Protein AF-A0A958RB65-F1 (afdb_monomer)

Structure (mmCIF, N/CA/C/O backbone):
data_AF-A0A958RB65-F1
#
_entry.id   AF-A0A958RB65-F1
#
loop_
_atom_site.group_PDB
_atom_site.id
_atom_site.type_symbol
_atom_site.label_atom_id
_atom_site.label_alt_id
_atom_site.label_comp_id
_atom_site.label_asym_id
_atom_site.label_entity_id
_atom_site.label_seq_id
_atom_site.pdbx_PDB_ins_code
_atom_site.Cartn_x
_atom_site.Cartn_y
_atom_site.Cartn_z
_atom_site.occupancy
_atom_site.B_iso_or_equiv
_atom_site.auth_seq_id
_atom_site.auth_comp_id
_atom_site.auth_asym_id
_atom_site.auth_atom_id
_atom_site.pdbx_PDB_model_num
ATOM 1 N N . MET A 1 1 ? 17.008 -13.041 34.275 1.00 41.47 1 MET A N 1
ATOM 2 C CA . MET A 1 1 ? 18.032 -13.637 33.377 1.00 41.47 1 MET A CA 1
ATOM 3 C C . MET A 1 1 ? 17.564 -13.964 31.944 1.00 41.47 1 MET A C 1
ATOM 5 O O . MET A 1 1 ? 18.426 -14.225 31.115 1.00 41.47 1 MET A O 1
ATOM 9 N N . LYS A 1 2 ? 16.264 -13.913 31.587 1.00 35.00 2 LYS A N 1
ATOM 10 C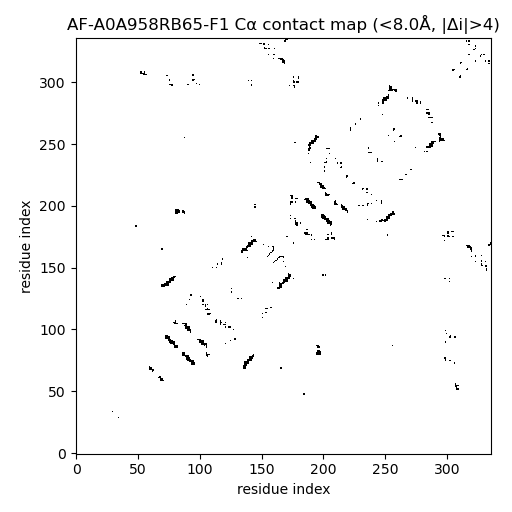 CA . LYS A 1 2 ? 15.797 -14.169 30.199 1.00 35.00 2 LYS A CA 1
ATOM 11 C C . LYS A 1 2 ? 16.030 -13.006 29.207 1.00 35.00 2 LYS A C 1
ATOM 13 O O . LYS A 1 2 ? 16.185 -13.258 28.020 1.00 35.00 2 LYS A O 1
ATOM 18 N N . TYR A 1 3 ? 16.152 -11.764 29.686 1.00 35.72 3 TYR A N 1
ATOM 19 C CA . TYR A 1 3 ? 16.291 -10.565 28.837 1.00 35.72 3 TYR A CA 1
ATOM 20 C C . TYR A 1 3 ? 17.707 -10.309 28.283 1.00 35.72 3 TYR A C 1
ATOM 22 O O . TYR A 1 3 ? 17.856 -9.665 27.251 1.00 35.72 3 TYR A O 1
ATOM 30 N N . VAL A 1 4 ? 18.752 -10.874 28.901 1.00 33.00 4 VAL A N 1
ATOM 31 C CA . VAL A 1 4 ? 20.150 -10.682 28.456 1.00 33.00 4 VAL A CA 1
ATOM 32 C C . VAL A 1 4 ? 20.459 -11.488 27.184 1.00 33.00 4 VAL A C 1
ATOM 34 O O . VAL A 1 4 ? 21.241 -11.048 26.349 1.00 33.00 4 VAL A O 1
ATOM 37 N N . LYS A 1 5 ? 19.788 -12.630 26.970 1.00 32.00 5 LYS A N 1
ATOM 38 C CA . LYS A 1 5 ? 19.979 -13.456 25.763 1.00 32.00 5 LYS A CA 1
ATOM 39 C C . LYS A 1 5 ? 19.362 -12.831 24.501 1.00 32.00 5 LYS A C 1
ATOM 41 O O . LYS A 1 5 ? 19.933 -12.980 23.426 1.00 32.00 5 LYS A O 1
ATOM 46 N N . TYR A 1 6 ? 18.258 -12.089 24.630 1.00 39.00 6 TYR A N 1
ATOM 47 C CA . TYR A 1 6 ? 17.613 -11.406 23.497 1.00 39.00 6 TYR A CA 1
ATOM 48 C C . TYR A 1 6 ? 18.368 -10.146 23.051 1.00 39.00 6 TYR A C 1
ATOM 50 O O . TYR A 1 6 ? 18.508 -9.914 21.854 1.00 39.00 6 TYR A O 1
ATOM 58 N N . LEU A 1 7 ? 18.935 -9.378 23.989 1.00 35.31 7 LEU A N 1
ATOM 59 C CA . LEU A 1 7 ? 19.766 -8.209 23.670 1.00 35.31 7 LEU A CA 1
ATOM 60 C C . LEU A 1 7 ? 21.067 -8.588 22.943 1.00 35.31 7 LEU A C 1
ATOM 62 O O . LEU A 1 7 ? 21.480 -7.883 22.028 1.00 35.31 7 LEU A O 1
ATOM 66 N N . ILE A 1 8 ? 21.668 -9.734 23.282 1.00 38.66 8 ILE A N 1
ATOM 67 C CA . ILE A 1 8 ? 22.868 -10.243 22.599 1.00 38.66 8 ILE A CA 1
ATOM 68 C C . ILE A 1 8 ? 22.529 -10.753 21.186 1.00 38.66 8 ILE A C 1
ATOM 70 O O . ILE A 1 8 ? 23.288 -10.502 20.255 1.00 38.66 8 ILE A O 1
ATOM 74 N N . ALA A 1 9 ? 21.373 -11.397 20.986 1.00 35.50 9 ALA A N 1
ATOM 75 C CA . ALA A 1 9 ? 20.950 -11.869 19.662 1.00 35.50 9 ALA A CA 1
ATOM 76 C C . ALA A 1 9 ? 20.626 -10.715 18.691 1.00 35.50 9 ALA A C 1
ATOM 78 O O . ALA A 1 9 ? 21.040 -10.754 17.534 1.00 35.50 9 ALA A O 1
ATOM 79 N N . VAL A 1 10 ? 19.952 -9.661 19.166 1.00 40.25 10 VAL A N 1
ATOM 80 C CA . VAL A 1 10 ? 19.642 -8.470 18.352 1.00 40.25 10 VAL A CA 1
ATOM 81 C C . VAL A 1 10 ? 20.904 -7.657 18.052 1.00 40.25 10 VAL A C 1
ATOM 83 O O . VAL A 1 10 ? 21.076 -7.200 16.923 1.00 40.25 10 VAL A O 1
ATOM 86 N N . ALA A 1 11 ? 21.832 -7.547 19.011 1.00 32.50 11 ALA A N 1
ATOM 87 C CA . ALA A 1 11 ? 23.126 -6.915 18.772 1.00 32.50 11 ALA A CA 1
ATOM 88 C C . ALA A 1 11 ? 23.935 -7.680 17.711 1.00 32.50 11 ALA A C 1
ATOM 90 O O . ALA A 1 11 ? 24.394 -7.063 16.763 1.00 32.50 11 ALA A O 1
ATOM 91 N N . ILE A 1 12 ? 24.033 -9.013 17.784 1.00 37.75 12 ILE A N 1
ATOM 92 C CA . ILE A 1 12 ? 24.791 -9.818 16.806 1.00 37.75 12 ILE A CA 1
ATOM 93 C C . ILE A 1 12 ? 24.212 -9.698 15.384 1.00 37.75 12 ILE A C 1
ATOM 95 O O . ILE A 1 12 ? 24.979 -9.596 14.426 1.00 37.75 12 ILE A O 1
ATOM 99 N N . ILE A 1 13 ? 22.885 -9.642 15.227 1.00 41.44 13 ILE A N 1
ATOM 100 C CA . ILE A 1 13 ? 22.242 -9.457 13.913 1.00 41.44 13 ILE A CA 1
ATOM 101 C C . ILE A 1 13 ? 22.501 -8.041 13.364 1.00 41.44 13 ILE A C 1
ATOM 103 O O . ILE A 1 13 ? 22.797 -7.887 12.176 1.00 41.44 13 ILE A O 1
ATOM 107 N N . ALA A 1 14 ? 22.485 -7.010 14.215 1.00 34.38 14 ALA A N 1
ATOM 108 C CA . ALA A 1 14 ? 22.801 -5.638 13.812 1.00 34.38 14 ALA A CA 1
ATOM 109 C C . ALA A 1 14 ? 24.291 -5.451 13.451 1.00 34.38 14 ALA A C 1
ATOM 111 O O . ALA A 1 14 ? 24.601 -4.807 12.447 1.00 34.38 14 ALA A O 1
ATOM 112 N N . THR A 1 15 ? 25.223 -6.063 14.194 1.00 35.78 15 THR A N 1
ATOM 113 C CA . THR A 1 15 ? 26.666 -5.952 13.907 1.00 35.78 15 THR A CA 1
ATOM 114 C C . THR A 1 15 ? 27.081 -6.755 12.672 1.00 35.78 15 THR A C 1
ATOM 116 O O . THR A 1 15 ? 27.933 -6.295 11.913 1.00 35.78 15 THR A O 1
ATOM 119 N N . LEU A 1 16 ? 26.458 -7.912 12.408 1.00 34.66 16 LEU A N 1
ATOM 120 C CA . LEU A 1 16 ? 26.688 -8.676 11.171 1.00 34.66 16 LEU A CA 1
ATOM 121 C C . LEU A 1 16 ? 26.123 -7.965 9.931 1.00 34.66 16 LEU A C 1
ATOM 123 O O . LEU A 1 16 ? 26.677 -8.110 8.842 1.00 34.66 16 LEU A O 1
ATOM 127 N N . SER A 1 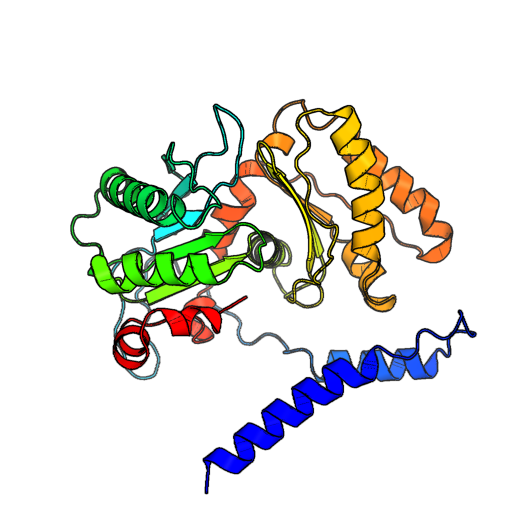17 ? 25.085 -7.144 10.104 1.00 38.38 17 SER A N 1
ATOM 128 C CA . SER A 1 17 ? 24.531 -6.306 9.034 1.00 38.38 17 SER A CA 1
ATOM 129 C C . SER A 1 17 ? 25.418 -5.096 8.712 1.00 38.38 17 SER A C 1
ATOM 131 O O . SER A 1 17 ? 25.469 -4.674 7.563 1.00 38.38 17 SER A O 1
ATOM 133 N N . PHE A 1 18 ? 26.172 -4.567 9.685 1.00 34.03 18 PHE A N 1
ATOM 134 C CA . PHE A 1 18 ? 27.085 -3.430 9.478 1.00 34.03 18 PHE A CA 1
ATOM 135 C C . PHE A 1 18 ? 28.503 -3.836 9.040 1.00 34.03 18 PHE A C 1
ATOM 137 O O . PHE A 1 18 ? 29.115 -3.148 8.224 1.00 34.03 18 PHE A O 1
ATOM 144 N N . ALA A 1 19 ? 29.030 -4.967 9.519 1.00 31.36 19 ALA A N 1
ATOM 145 C CA . ALA A 1 19 ? 30.381 -5.424 9.170 1.00 31.36 19 ALA A CA 1
ATOM 146 C C . ALA A 1 19 ? 30.494 -6.006 7.743 1.00 31.36 19 ALA A C 1
ATOM 148 O O . ALA A 1 19 ? 31.598 -6.164 7.227 1.00 31.36 19 ALA A O 1
ATOM 149 N N . GLY A 1 20 ? 29.367 -6.301 7.082 1.00 35.75 20 GLY A N 1
ATOM 150 C CA . GLY A 1 20 ? 29.335 -6.803 5.703 1.00 35.75 20 GLY A CA 1
ATOM 151 C C . GLY A 1 20 ? 29.502 -5.740 4.608 1.00 35.75 20 GLY A C 1
ATOM 152 O O . GLY A 1 20 ? 29.672 -6.109 3.448 1.00 35.75 20 GLY A O 1
ATOM 153 N N . PHE A 1 21 ? 29.467 -4.443 4.943 1.00 37.88 21 PHE A N 1
ATOM 154 C CA . PHE A 1 21 ? 29.426 -3.352 3.953 1.00 37.88 21 PHE A CA 1
ATOM 155 C C . PHE A 1 21 ? 30.750 -2.595 3.745 1.00 37.88 21 PHE A C 1
ATOM 157 O O . PHE A 1 21 ? 30.830 -1.754 2.852 1.00 37.88 21 PHE A O 1
ATOM 164 N N . SER A 1 22 ? 31.813 -2.896 4.497 1.00 29.33 22 SER A N 1
ATOM 165 C CA . SER A 1 22 ? 33.085 -2.150 4.435 1.00 29.33 22 SER A CA 1
ATOM 166 C C . SER A 1 22 ? 34.190 -2.791 3.581 1.00 29.33 22 SER A C 1
ATOM 168 O O . SER A 1 22 ? 35.364 -2.473 3.754 1.00 29.33 22 SER A O 1
ATOM 170 N N . SER A 1 23 ? 33.854 -3.640 2.603 1.00 31.31 23 SER A N 1
ATOM 171 C CA . SER A 1 23 ? 34.827 -4.066 1.581 1.00 31.31 23 SER A CA 1
ATOM 172 C C . SER A 1 23 ? 34.258 -3.973 0.168 1.00 31.31 23 SER A C 1
ATOM 174 O O . SER A 1 23 ? 33.982 -4.963 -0.502 1.00 31.31 23 SER A O 1
ATOM 176 N N . PHE A 1 24 ? 34.126 -2.742 -0.327 1.00 39.19 24 PHE A N 1
ATOM 177 C CA . PHE A 1 24 ? 34.109 -2.507 -1.769 1.00 39.19 24 PHE A CA 1
ATOM 178 C C . PHE A 1 24 ? 35.537 -2.661 -2.301 1.00 39.19 24 PHE A C 1
ATOM 180 O O . PHE A 1 24 ? 36.245 -1.685 -2.540 1.00 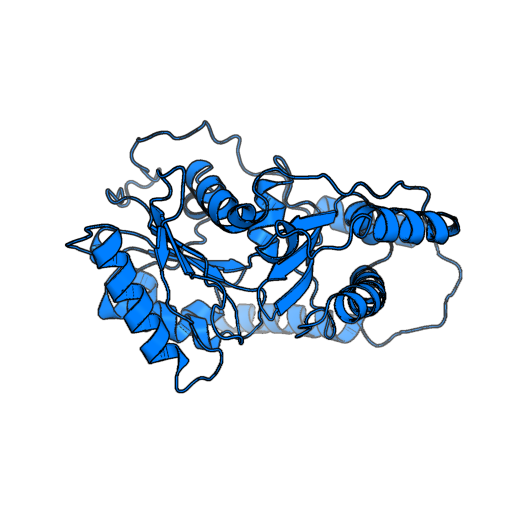39.19 24 PHE A O 1
ATOM 187 N N . SER A 1 25 ? 35.983 -3.909 -2.449 1.00 30.00 25 SER A N 1
ATOM 188 C CA . SER A 1 25 ? 37.103 -4.208 -3.333 1.00 30.00 25 SER A CA 1
ATOM 189 C C . SER A 1 25 ? 36.630 -4.074 -4.780 1.00 30.00 25 SER A C 1
ATOM 191 O O . SER A 1 25 ? 35.525 -4.497 -5.124 1.00 30.00 25 SER A O 1
ATOM 193 N N . THR A 1 26 ? 37.491 -3.492 -5.608 1.00 33.66 26 THR A N 1
ATOM 194 C CA . THR A 1 26 ? 37.451 -3.473 -7.076 1.00 33.66 26 THR A CA 1
ATOM 195 C C . THR A 1 26 ? 36.983 -4.803 -7.688 1.00 33.66 26 THR A C 1
ATOM 197 O O . THR A 1 26 ? 37.112 -5.843 -7.040 1.00 33.66 26 THR A O 1
ATOM 200 N N . PRO A 1 27 ? 36.445 -4.801 -8.929 1.00 36.78 27 PRO A N 1
ATOM 201 C CA . PRO A 1 27 ? 35.839 -5.975 -9.561 1.00 36.78 27 PRO A CA 1
ATOM 202 C C . PRO A 1 27 ? 36.885 -7.075 -9.798 1.00 36.78 27 PRO A C 1
ATOM 204 O O . PRO A 1 27 ? 37.503 -7.178 -10.854 1.00 36.78 27 PRO A O 1
ATOM 207 N N . GLY A 1 28 ? 37.112 -7.888 -8.770 1.00 37.50 28 GLY A N 1
ATOM 208 C CA . GLY A 1 28 ? 37.878 -9.118 -8.834 1.00 37.50 28 GLY A CA 1
ATOM 209 C C . GLY A 1 28 ? 37.037 -10.201 -9.495 1.00 37.50 28 GLY A C 1
ATOM 210 O O . GLY A 1 28 ? 35.832 -10.286 -9.264 1.00 37.50 28 GLY A O 1
ATOM 211 N N . LYS A 1 29 ? 37.688 -11.013 -10.333 1.00 43.94 29 LYS A N 1
ATOM 212 C CA . LYS A 1 29 ? 37.107 -12.152 -11.055 1.00 43.94 29 LYS A CA 1
ATOM 213 C C . LYS A 1 29 ? 36.108 -12.918 -10.179 1.00 43.94 29 LYS A C 1
ATOM 215 O O . LYS A 1 29 ? 36.474 -13.441 -9.128 1.00 43.94 29 LYS A O 1
ATOM 220 N N . ASN A 1 30 ? 34.859 -12.961 -10.640 1.00 50.06 30 ASN A N 1
ATOM 221 C CA . ASN A 1 30 ? 33.760 -13.681 -10.010 1.00 50.06 30 ASN A CA 1
ATOM 222 C C . ASN A 1 30 ? 34.147 -15.147 -9.787 1.00 50.06 30 ASN A C 1
ATOM 224 O O . ASN A 1 30 ? 34.358 -15.875 -10.752 1.00 50.06 30 ASN A O 1
ATOM 228 N N . ASP A 1 31 ? 34.215 -15.566 -8.524 1.00 60.53 31 ASP A N 1
ATOM 229 C CA . ASP A 1 31 ? 34.344 -16.966 -8.127 1.00 60.53 31 ASP A CA 1
ATOM 230 C C . ASP A 1 31 ? 32.948 -17.628 -8.181 1.00 60.53 31 ASP A C 1
ATOM 232 O O . ASP A 1 31 ? 32.087 -17.328 -7.337 1.00 60.53 31 ASP A O 1
ATOM 236 N N . PRO A 1 32 ? 32.683 -18.503 -9.170 1.00 51.25 32 PRO A N 1
ATOM 237 C CA . PRO A 1 32 ? 31.378 -19.134 -9.353 1.00 51.25 32 PRO A CA 1
ATOM 238 C C . PRO A 1 32 ? 30.994 -20.063 -8.192 1.00 51.25 32 PRO A C 1
ATOM 240 O O . PRO A 1 32 ? 29.804 -20.293 -7.963 1.00 51.25 32 PRO A O 1
ATOM 243 N N . GLU A 1 33 ? 31.957 -20.581 -7.423 1.00 51.75 33 GLU A N 1
ATOM 244 C CA . GLU A 1 33 ? 31.661 -21.441 -6.272 1.00 51.75 33 GLU A CA 1
ATOM 245 C C . GLU A 1 33 ? 31.164 -20.634 -5.073 1.00 51.75 33 GLU A C 1
ATOM 247 O O . GLU A 1 33 ? 30.172 -21.009 -4.436 1.00 51.75 33 GLU A O 1
ATOM 252 N N . LYS A 1 34 ? 31.768 -19.469 -4.804 1.00 51.59 34 LYS A N 1
ATOM 253 C CA . LYS A 1 34 ? 31.259 -18.543 -3.775 1.00 51.59 34 LYS A CA 1
ATOM 254 C C . LYS A 1 34 ? 29.849 -18.053 -4.097 1.00 51.59 34 LYS A C 1
ATOM 256 O O . LYS A 1 34 ? 29.027 -17.922 -3.187 1.00 51.59 34 LYS A O 1
ATOM 261 N N . ALA A 1 35 ? 29.557 -17.828 -5.376 1.00 47.94 35 ALA A N 1
ATOM 262 C CA . ALA A 1 35 ? 28.223 -17.495 -5.867 1.00 47.94 35 ALA A CA 1
ATOM 263 C C . ALA A 1 35 ? 27.199 -18.599 -5.557 1.00 47.94 35 ALA A C 1
ATOM 265 O O . ALA A 1 35 ? 26.133 -18.345 -4.989 1.00 47.94 35 ALA A O 1
ATOM 266 N N . LYS A 1 36 ? 27.556 -19.844 -5.887 1.00 53.38 36 LYS A N 1
ATOM 267 C CA . LYS A 1 36 ? 26.715 -21.029 -5.698 1.00 53.38 36 LYS A CA 1
ATOM 268 C C . LYS A 1 36 ? 26.414 -21.286 -4.218 1.00 53.38 36 LYS A C 1
ATOM 270 O O . LYS A 1 36 ? 25.266 -21.556 -3.870 1.00 53.38 36 LYS A O 1
ATOM 275 N N . ASN A 1 37 ? 27.404 -21.105 -3.342 1.00 55.25 37 ASN A N 1
ATOM 276 C CA . ASN A 1 37 ? 27.231 -21.258 -1.895 1.00 55.25 37 ASN A CA 1
ATOM 277 C C . ASN A 1 37 ? 26.317 -20.186 -1.285 1.00 55.25 37 ASN A C 1
ATOM 279 O O . ASN A 1 37 ? 25.462 -20.516 -0.464 1.00 55.25 37 ASN A O 1
ATOM 283 N N . LYS A 1 38 ? 26.423 -18.919 -1.711 1.00 49.25 38 LYS A N 1
ATOM 284 C CA . LYS A 1 38 ? 25.500 -17.863 -1.254 1.00 49.25 38 LYS A CA 1
ATOM 285 C C . LYS A 1 38 ? 24.057 -18.132 -1.688 1.00 49.25 38 LYS A C 1
ATOM 287 O O . LYS A 1 38 ? 23.148 -17.980 -0.875 1.00 49.25 38 LYS A O 1
ATOM 292 N N . ARG A 1 39 ? 23.851 -18.601 -2.925 1.00 47.16 39 ARG A N 1
ATOM 293 C CA . ARG A 1 39 ? 22.527 -19.004 -3.426 1.00 47.16 39 ARG A CA 1
ATOM 294 C C . ARG A 1 39 ? 21.948 -20.182 -2.642 1.00 47.16 39 ARG A C 1
ATOM 296 O O . ARG A 1 39 ? 20.781 -20.138 -2.276 1.00 47.16 39 ARG A O 1
ATOM 303 N N . ALA A 1 40 ? 22.758 -21.192 -2.327 1.00 54.69 40 ALA A N 1
ATOM 304 C CA . ALA A 1 40 ? 22.318 -22.328 -1.520 1.00 54.69 40 ALA A CA 1
ATOM 305 C C . ALA A 1 40 ? 21.907 -21.912 -0.095 1.00 54.69 40 ALA A C 1
ATOM 307 O O . ALA A 1 40 ? 20.922 -22.421 0.430 1.00 54.69 40 ALA A O 1
ATOM 308 N N . ILE A 1 41 ? 22.619 -20.959 0.521 1.00 50.78 41 ILE A N 1
ATOM 309 C CA . ILE A 1 41 ? 22.250 -20.399 1.832 1.00 50.78 41 ILE A CA 1
ATOM 310 C C . ILE A 1 41 ? 20.931 -19.620 1.738 1.00 50.78 41 ILE A C 1
ATOM 312 O O . ILE A 1 41 ? 20.059 -19.801 2.584 1.00 50.78 41 ILE A O 1
ATOM 316 N N . TYR A 1 42 ? 20.762 -18.796 0.701 1.00 43.69 42 TYR A N 1
ATOM 317 C CA . TYR A 1 42 ? 19.521 -18.059 0.460 1.00 43.69 42 TYR A CA 1
ATOM 318 C C . TYR A 1 42 ? 18.329 -19.001 0.228 1.00 43.69 42 TYR A C 1
ATOM 320 O O . TYR A 1 42 ? 17.333 -18.894 0.930 1.00 43.69 42 TYR A O 1
ATOM 328 N N . GLU A 1 43 ? 18.441 -19.980 -0.674 1.00 48.69 43 GLU A N 1
ATOM 329 C CA . GLU A 1 43 ? 17.368 -20.948 -0.957 1.00 48.69 43 GLU A CA 1
ATOM 330 C C . GLU A 1 43 ? 17.048 -21.854 0.243 1.00 48.69 43 GLU A C 1
ATOM 332 O O . GLU A 1 43 ? 15.899 -22.254 0.420 1.00 48.69 43 GLU A O 1
ATOM 337 N N . LYS A 1 44 ? 18.037 -22.151 1.098 1.00 50.44 44 LYS A N 1
ATOM 338 C CA . LYS A 1 44 ? 17.834 -22.897 2.350 1.00 50.44 44 LYS A CA 1
ATOM 339 C C . LYS A 1 44 ? 17.078 -22.084 3.407 1.00 50.44 44 LYS A C 1
ATOM 341 O O . LYS A 1 44 ? 16.340 -22.671 4.192 1.00 50.44 44 LYS A O 1
ATOM 346 N N . ASN A 1 45 ? 17.269 -20.765 3.426 1.00 40.59 45 ASN A N 1
ATOM 347 C CA . ASN A 1 45 ? 16.642 -19.853 4.389 1.00 40.59 45 ASN A CA 1
ATOM 348 C C . ASN A 1 45 ? 15.367 -19.187 3.851 1.00 40.59 45 ASN A C 1
ATOM 350 O O . ASN A 1 45 ? 14.645 -18.539 4.607 1.00 40.59 45 ASN A O 1
ATOM 354 N N . ARG A 1 46 ? 15.084 -19.337 2.554 1.00 38.12 46 ARG A N 1
ATOM 355 C CA . ARG A 1 46 ? 13.854 -18.872 1.926 1.00 38.12 46 ARG A CA 1
ATOM 356 C C . ARG A 1 46 ? 12.686 -19.659 2.509 1.00 38.12 46 ARG A C 1
ATOM 358 O O . ARG A 1 46 ? 12.636 -20.885 2.404 1.00 38.12 46 ARG A O 1
ATOM 365 N N . ILE A 1 47 ? 11.750 -18.944 3.127 1.00 38.66 47 ILE A N 1
ATOM 366 C CA . ILE A 1 47 ? 10.505 -19.512 3.642 1.00 38.66 47 ILE A CA 1
ATOM 367 C C . ILE A 1 47 ? 9.785 -20.164 2.454 1.00 38.66 47 ILE A C 1
ATOM 369 O O . ILE A 1 47 ? 9.351 -19.483 1.527 1.00 38.66 47 ILE A O 1
ATOM 373 N N . LYS A 1 48 ? 9.717 -21.499 2.431 1.00 35.81 48 LYS A N 1
ATOM 374 C CA . LYS A 1 48 ? 8.879 -22.227 1.473 1.00 35.81 48 LYS A CA 1
ATOM 375 C C . LYS A 1 48 ? 7.429 -22.033 1.910 1.00 35.81 48 LYS A C 1
ATOM 377 O O . LYS A 1 48 ? 7.133 -22.309 3.068 1.00 35.81 48 LYS A O 1
ATOM 382 N N . ASN A 1 49 ? 6.591 -21.539 0.993 1.00 35.66 49 ASN A N 1
ATOM 383 C CA . ASN A 1 49 ? 5.154 -21.281 1.148 1.00 35.66 49 ASN A CA 1
ATOM 384 C C . ASN A 1 49 ? 4.502 -22.054 2.304 1.00 35.66 49 ASN A C 1
ATOM 386 O O . ASN A 1 49 ? 4.347 -23.277 2.196 1.00 35.66 49 ASN A O 1
ATOM 390 N N . PRO A 1 50 ? 4.059 -21.381 3.376 1.00 35.97 50 PRO A N 1
ATOM 391 C CA . PRO A 1 50 ? 3.057 -21.966 4.228 1.00 35.97 50 PRO A CA 1
ATOM 392 C C . PRO A 1 50 ? 1.708 -21.813 3.513 1.00 35.97 50 PRO A C 1
ATOM 394 O O . PRO A 1 50 ? 1.210 -20.708 3.339 1.00 35.97 50 PRO A O 1
ATOM 397 N N . LEU A 1 51 ? 1.123 -22.963 3.177 1.00 34.16 51 LEU A N 1
ATOM 398 C CA . LEU A 1 51 ? -0.319 -23.198 3.057 1.00 34.16 51 LEU A CA 1
ATOM 399 C C . LEU A 1 51 ? -0.974 -22.878 1.701 1.00 34.16 51 LEU A C 1
ATOM 401 O O . LEU A 1 51 ? -1.084 -21.743 1.254 1.00 34.16 51 LEU A O 1
ATOM 405 N N . GLN A 1 52 ? -1.517 -23.937 1.093 1.00 29.64 52 GLN A N 1
ATOM 406 C CA . GLN A 1 52 ? -2.642 -23.839 0.168 1.00 29.64 52 GLN A CA 1
ATOM 407 C C . GLN A 1 52 ? -3.850 -23.307 0.947 1.00 29.64 52 GLN A C 1
ATOM 409 O O . GLN A 1 52 ? -4.437 -24.037 1.747 1.00 29.64 52 GLN A O 1
ATOM 414 N N . ILE A 1 53 ? -4.220 -22.049 0.729 1.00 35.56 53 ILE A N 1
ATOM 415 C CA . ILE A 1 53 ? -5.421 -21.460 1.323 1.00 35.56 53 ILE A CA 1
ATOM 416 C C . ILE A 1 53 ? -6.548 -21.567 0.291 1.00 35.56 53 ILE A C 1
ATOM 418 O O . ILE A 1 53 ? -6.435 -21.081 -0.834 1.00 35.56 53 ILE A O 1
ATOM 422 N N . LYS A 1 54 ? -7.625 -22.278 0.650 1.00 29.91 54 LYS A N 1
ATOM 423 C CA . LYS A 1 54 ? -8.845 -22.357 -0.165 1.00 29.91 54 LYS A CA 1
ATOM 424 C C . LYS A 1 54 ? -9.510 -20.978 -0.182 1.00 29.91 54 LYS A C 1
ATOM 426 O O . LYS A 1 54 ? -9.614 -20.344 0.860 1.00 29.91 54 LYS A O 1
ATOM 431 N N . SER A 1 55 ? -9.954 -20.539 -1.359 1.00 30.02 55 SER A N 1
ATOM 432 C CA . SER A 1 55 ? -10.612 -19.245 -1.583 1.00 30.02 55 SER A CA 1
ATOM 433 C C . SER A 1 55 ? -11.714 -18.963 -0.556 1.00 30.02 55 SER A C 1
ATOM 435 O O . SER A 1 55 ? -12.610 -19.794 -0.390 1.00 30.02 55 SER A O 1
ATOM 437 N N . MET A 1 56 ? -11.683 -17.786 0.072 1.00 40.44 56 MET A N 1
ATOM 438 C CA . MET A 1 56 ? -12.674 -17.363 1.062 1.00 40.44 56 MET A CA 1
ATOM 439 C C . MET A 1 56 ? -13.597 -16.289 0.479 1.00 40.44 56 MET A C 1
ATOM 441 O O . MET A 1 56 ? -13.222 -15.131 0.332 1.00 40.44 56 MET A O 1
ATOM 445 N N . GLN A 1 57 ? -14.829 -16.681 0.154 1.00 32.25 57 GLN A N 1
ATOM 446 C CA . GLN A 1 57 ? -15.945 -15.754 -0.027 1.00 32.25 57 GLN A CA 1
ATOM 447 C C . GLN A 1 57 ? -16.859 -15.863 1.194 1.00 32.25 57 GLN A C 1
ATOM 449 O O . GLN A 1 57 ? -17.466 -16.903 1.419 1.00 32.25 57 GLN A O 1
ATOM 454 N N . GLY A 1 58 ? -16.969 -14.783 1.967 1.00 37.66 58 GLY A N 1
ATOM 455 C CA . GLY A 1 58 ? -18.107 -14.557 2.863 1.00 37.66 58 GLY A CA 1
ATOM 456 C C . GLY A 1 58 ? -18.212 -15.404 4.136 1.00 37.66 58 GLY A C 1
ATOM 457 O O . GLY A 1 58 ? -19.218 -15.271 4.829 1.00 37.66 58 GLY A O 1
ATOM 458 N N . GLU A 1 59 ? -17.222 -16.224 4.499 1.00 35.44 59 GLU A N 1
ATOM 459 C CA . GLU A 1 59 ? -17.294 -17.032 5.723 1.00 35.44 59 GLU A CA 1
ATOM 460 C C . GLU A 1 59 ? -16.275 -16.625 6.793 1.00 35.44 59 GLU A C 1
ATOM 462 O O . GLU A 1 59 ? -15.120 -16.293 6.535 1.00 35.44 59 GLU A O 1
ATOM 467 N N . LYS A 1 60 ? -16.786 -16.622 8.026 1.00 42.69 60 LYS A N 1
ATOM 468 C CA . LYS A 1 60 ? -16.161 -16.219 9.286 1.00 42.69 60 LYS A CA 1
ATOM 469 C C . LYS A 1 60 ? -14.776 -16.848 9.473 1.00 42.69 60 LYS A C 1
ATOM 471 O O . LYS A 1 60 ? -14.636 -18.065 9.426 1.00 42.69 60 LYS A O 1
ATOM 476 N N . PHE A 1 61 ? -13.783 -16.030 9.817 1.00 43.06 61 PHE A N 1
ATOM 477 C CA . PHE A 1 61 ? -12.487 -16.522 10.284 1.00 43.06 61 PHE A CA 1
ATOM 478 C C . PHE A 1 61 ? -12.624 -17.071 11.709 1.00 43.06 61 PHE A C 1
ATOM 480 O O . PHE A 1 61 ? -12.743 -16.298 12.657 1.00 43.06 61 PHE A O 1
ATOM 487 N N . VAL A 1 62 ? -12.607 -18.392 11.869 1.00 40.19 62 VAL A N 1
ATOM 488 C CA . VAL A 1 62 ? -12.395 -19.041 13.170 1.00 40.19 62 VAL A CA 1
ATOM 489 C C . VAL A 1 62 ? -10.913 -19.397 13.237 1.00 40.19 62 VAL A C 1
ATOM 491 O O . VAL A 1 62 ? -10.447 -20.204 12.436 1.00 40.19 62 VAL A O 1
ATOM 494 N N . ARG A 1 63 ? -10.146 -18.783 14.148 1.00 41.56 63 ARG A N 1
ATOM 495 C CA . ARG A 1 63 ? -8.808 -19.304 14.470 1.00 41.56 63 ARG A CA 1
ATOM 496 C C . ARG A 1 63 ? -8.983 -20.658 15.170 1.00 41.56 63 ARG A C 1
ATOM 498 O O . ARG A 1 63 ? -9.871 -20.797 16.011 1.00 41.56 63 ARG A O 1
ATOM 505 N N . ASP A 1 64 ? -8.110 -21.626 14.886 1.00 40.12 64 ASP A N 1
ATOM 506 C CA . ASP A 1 64 ? -8.131 -22.976 15.491 1.00 40.12 64 ASP A CA 1
ATOM 507 C C . ASP A 1 64 ? -8.074 -22.974 17.036 1.00 40.12 64 ASP A C 1
ATOM 509 O O . ASP A 1 64 ? -8.356 -23.984 17.678 1.00 40.12 64 ASP A O 1
ATOM 513 N N . ASN A 1 65 ? -7.733 -21.840 17.657 1.00 41.75 65 ASN A N 1
ATOM 514 C CA . ASN A 1 65 ? -7.681 -21.652 19.107 1.00 41.75 65 ASN A CA 1
ATOM 515 C C . ASN A 1 65 ? -8.988 -21.114 19.734 1.00 41.75 65 ASN A C 1
ATOM 517 O O . ASN A 1 65 ? -9.017 -20.876 20.940 1.00 41.75 65 ASN A O 1
ATOM 521 N N . GLY A 1 66 ? -10.056 -20.913 18.954 1.00 38.25 66 GLY A N 1
ATOM 522 C CA . GLY A 1 66 ? -11.342 -20.416 19.457 1.00 38.25 66 GLY A CA 1
ATOM 523 C C . GLY A 1 66 ? -11.382 -18.913 19.767 1.00 38.25 66 GLY A C 1
ATOM 524 O O . GLY A 1 66 ? -12.347 -18.451 20.378 1.00 38.25 66 GLY A O 1
ATOM 525 N N . GLU A 1 67 ? -10.370 -18.138 19.361 1.00 40.88 67 GLU A N 1
ATOM 526 C CA . GLU A 1 67 ? -10.377 -16.679 19.512 1.00 40.88 67 GLU A CA 1
ATOM 527 C C . GLU A 1 67 ? -11.208 -15.971 18.429 1.00 40.88 67 GLU A C 1
ATOM 529 O O . GLU A 1 67 ? -11.423 -16.480 17.329 1.00 40.88 67 GLU A O 1
ATOM 534 N N . ALA A 1 68 ? -11.701 -14.786 18.803 1.00 40.22 68 ALA A N 1
ATOM 535 C CA . ALA A 1 68 ? -12.805 -14.050 18.195 1.00 40.22 68 ALA A CA 1
ATOM 536 C C . ALA A 1 68 ? -12.837 -14.024 16.654 1.00 40.22 68 ALA A C 1
ATOM 538 O O . ALA A 1 68 ? -11.934 -13.525 15.985 1.00 40.22 68 ALA A O 1
ATOM 539 N N . THR A 1 69 ? -13.979 -14.447 16.108 1.00 46.91 69 THR A N 1
ATOM 540 C CA . THR A 1 69 ? -14.431 -14.120 14.753 1.00 46.91 69 THR A CA 1
ATOM 541 C C . THR A 1 69 ? -14.713 -12.622 14.660 1.00 46.91 69 THR A C 1
ATOM 543 O O . THR A 1 69 ? -15.673 -12.141 15.267 1.00 46.91 69 THR A O 1
ATOM 546 N N . TYR A 1 70 ? -13.928 -11.880 13.881 1.00 50.94 70 TYR A N 1
ATOM 547 C CA . TYR A 1 70 ? -14.309 -10.522 13.495 1.00 50.94 70 TYR A CA 1
ATOM 548 C C . TYR A 1 70 ? -15.420 -10.598 12.446 1.00 50.94 70 TYR A C 1
ATOM 550 O O . TYR A 1 70 ? -15.294 -11.295 11.443 1.00 50.94 70 TYR A O 1
ATOM 558 N N . THR A 1 71 ? -16.537 -9.923 12.712 1.00 49.75 71 THR A N 1
ATOM 559 C CA . THR A 1 71 ? -17.749 -9.977 11.878 1.00 49.75 71 THR A CA 1
ATOM 560 C C . THR A 1 71 ? -17.874 -8.809 10.904 1.00 49.75 71 THR A C 1
ATOM 562 O O . THR A 1 71 ? -18.848 -8.761 10.161 1.00 49.75 71 THR A O 1
ATOM 565 N N . GLY A 1 72 ? -16.956 -7.838 10.942 1.00 61.41 72 GLY A N 1
ATOM 566 C CA . GLY A 1 72 ? -16.995 -6.672 10.063 1.00 61.41 72 GLY A CA 1
ATOM 567 C C . GLY A 1 72 ? -16.112 -6.832 8.835 1.00 61.41 72 GLY A C 1
ATOM 568 O O . GLY A 1 72 ? -15.016 -7.389 8.909 1.00 61.41 72 GLY A O 1
ATOM 569 N N . ASP A 1 73 ? -16.584 -6.288 7.716 1.00 88.44 73 ASP A N 1
ATOM 570 C CA . ASP A 1 73 ? -15.804 -6.168 6.489 1.00 88.44 73 ASP A CA 1
ATOM 571 C C . ASP A 1 73 ? -14.536 -5.341 6.738 1.00 88.44 73 ASP A C 1
ATOM 573 O O . ASP A 1 73 ? -14.589 -4.276 7.365 1.00 88.44 73 ASP A O 1
ATOM 577 N N . VAL A 1 74 ? -13.397 -5.818 6.228 1.00 92.81 74 VAL A N 1
ATOM 578 C CA . VAL A 1 74 ? -12.123 -5.093 6.308 1.00 92.81 74 VAL A CA 1
ATOM 579 C C . VAL A 1 74 ? -12.197 -3.852 5.426 1.00 92.81 74 VAL A C 1
ATOM 581 O O . VAL A 1 74 ? -12.484 -3.949 4.230 1.00 92.81 74 VAL A O 1
ATOM 584 N N . ILE A 1 75 ? -11.896 -2.693 6.002 1.00 95.81 75 ILE A N 1
ATOM 585 C CA . ILE A 1 75 ? -11.762 -1.434 5.272 1.00 95.81 75 ILE A CA 1
ATOM 586 C C . ILE A 1 75 ? -10.337 -1.348 4.728 1.00 95.81 75 ILE A C 1
ATOM 588 O O . ILE A 1 75 ? -9.369 -1.400 5.482 1.00 95.81 75 ILE A O 1
ATOM 592 N N . VAL A 1 76 ? -10.203 -1.190 3.416 1.00 95.81 76 VAL A N 1
ATOM 593 C CA . VAL A 1 76 ? -8.932 -0.955 2.728 1.00 95.81 76 VAL A CA 1
ATOM 594 C C . VAL A 1 76 ? -8.832 0.528 2.393 1.00 95.81 76 VAL A C 1
ATOM 596 O O . VAL A 1 76 ? -9.744 1.079 1.778 1.00 95.81 76 VAL A O 1
ATOM 599 N N . ILE A 1 77 ? -7.727 1.163 2.777 1.00 95.44 77 ILE A N 1
ATOM 600 C CA . ILE A 1 77 ? -7.433 2.576 2.520 1.00 95.44 77 ILE A CA 1
ATOM 601 C C . ILE A 1 77 ? -6.088 2.659 1.798 1.00 95.44 77 ILE A C 1
ATOM 603 O O . ILE A 1 77 ? -5.045 2.428 2.400 1.00 95.44 77 ILE A O 1
ATOM 607 N N . GLU A 1 78 ? -6.098 3.015 0.519 1.00 93.25 78 GLU A N 1
ATOM 608 C CA . GLU A 1 78 ? -4.903 3.403 -0.231 1.00 93.25 78 GLU A CA 1
ATOM 609 C C . GLU A 1 78 ? -4.660 4.903 -0.068 1.00 93.25 78 GLU A C 1
ATOM 611 O O . GLU A 1 78 ? -5.448 5.743 -0.518 1.00 93.25 78 GLU A O 1
ATOM 616 N N . ILE A 1 79 ? -3.537 5.239 0.560 1.00 89.75 79 ILE A N 1
ATOM 617 C CA . ILE A 1 79 ? -3.107 6.614 0.774 1.00 89.75 79 ILE A CA 1
ATOM 618 C C . ILE A 1 79 ? -2.465 7.140 -0.512 1.00 89.75 79 ILE A C 1
ATOM 620 O O . ILE A 1 79 ? -1.366 6.748 -0.916 1.00 89.75 79 ILE A O 1
ATOM 624 N N . GLY A 1 80 ? -3.148 8.082 -1.159 1.00 78.75 80 GLY A N 1
ATOM 625 C CA . GLY A 1 80 ? -2.593 8.832 -2.279 1.00 78.75 80 GLY A CA 1
ATOM 626 C C . GLY A 1 80 ? -1.463 9.757 -1.818 1.00 78.75 80 GLY A C 1
ATOM 627 O O . GLY A 1 80 ? -1.565 10.413 -0.782 1.00 78.75 80 GLY A O 1
ATOM 628 N N . ARG A 1 81 ? -0.384 9.856 -2.606 1.00 68.00 81 ARG A N 1
ATOM 629 C CA . ARG A 1 81 ? 0.656 10.882 -2.424 1.00 68.00 81 ARG A CA 1
ATOM 630 C C . ARG A 1 81 ? 0.580 11.869 -3.566 1.00 68.00 81 ARG A C 1
ATOM 632 O O . ARG A 1 81 ? 0.950 11.516 -4.680 1.00 68.00 81 ARG A O 1
ATOM 639 N N . GLY A 1 82 ? 0.154 13.098 -3.305 1.00 55.66 82 GLY A N 1
ATOM 640 C CA . GLY A 1 82 ? 0.373 14.141 -4.295 1.00 55.66 82 GLY A CA 1
ATOM 641 C C . GLY A 1 82 ? 0.527 15.511 -3.725 1.00 55.66 82 GLY A C 1
ATOM 642 O O . GLY A 1 82 ? 0.004 15.840 -2.662 1.00 55.66 82 GLY A O 1
ATOM 643 N N . GLU A 1 83 ? 1.288 16.290 -4.479 1.00 49.50 83 GLU A N 1
ATOM 644 C CA . GLU A 1 83 ? 1.644 17.648 -4.126 1.00 49.50 83 GLU A CA 1
ATOM 645 C C . GLU A 1 83 ? 0.947 18.719 -4.972 1.00 49.50 83 GLU A C 1
ATOM 647 O O . GLU A 1 83 ? 0.832 19.869 -4.538 1.00 49.50 83 GLU A O 1
ATOM 652 N N . ALA A 1 84 ? 0.382 18.324 -6.115 1.00 50.41 84 ALA A N 1
ATOM 653 C CA . ALA A 1 84 ? -0.315 19.208 -7.042 1.00 50.41 84 ALA A CA 1
ATOM 654 C C . ALA A 1 84 ? -1.795 19.457 -6.660 1.00 50.41 84 ALA A C 1
ATOM 656 O O . ALA A 1 84 ? -2.436 18.589 -6.056 1.00 50.41 84 ALA A O 1
ATOM 657 N N . PRO A 1 85 ? -2.375 20.614 -7.042 1.00 46.94 85 PRO A N 1
ATOM 658 C CA . PRO A 1 85 ? -3.826 20.801 -7.116 1.00 46.94 85 PRO A CA 1
ATOM 659 C C . PRO A 1 85 ? -4.449 19.726 -8.025 1.00 46.94 85 PRO A C 1
ATOM 661 O O . PRO A 1 85 ? -3.958 19.504 -9.128 1.00 46.94 85 PRO A O 1
ATOM 664 N N . GLY A 1 86 ? -5.484 19.021 -7.551 1.00 54.84 86 GLY A N 1
ATOM 665 C CA . GLY A 1 86 ? -5.991 17.808 -8.220 1.00 54.84 86 GLY A CA 1
ATOM 666 C C . GLY A 1 86 ? -5.153 16.543 -7.958 1.00 54.84 86 GLY A C 1
ATOM 667 O O . GLY A 1 86 ? -5.185 15.602 -8.750 1.00 54.84 86 GLY A O 1
ATOM 668 N N . GLY A 1 87 ? -4.360 16.537 -6.877 1.00 51.59 87 GLY A N 1
ATOM 669 C CA . GLY A 1 87 ? -3.542 15.404 -6.428 1.00 51.59 87 GLY A CA 1
ATOM 670 C C . GLY A 1 87 ? -4.337 14.104 -6.219 1.00 51.59 87 GLY A C 1
ATOM 671 O O . GLY A 1 87 ? -5.566 14.124 -6.203 1.00 51.59 87 GLY A O 1
ATOM 672 N N . PRO A 1 88 ? -3.646 12.957 -6.091 1.00 56.69 88 PRO A N 1
ATOM 673 C CA . PRO A 1 88 ? -4.273 11.654 -6.115 1.00 56.69 88 PRO A CA 1
ATOM 674 C C . PRO A 1 88 ? -5.207 11.515 -4.928 1.00 56.69 88 PRO A C 1
ATOM 676 O O . PRO A 1 88 ? -4.871 11.829 -3.784 1.00 56.69 88 PRO A O 1
ATOM 679 N N . LEU A 1 89 ? -6.391 11.039 -5.262 1.00 74.25 89 LEU A N 1
ATOM 680 C CA . LEU A 1 89 ? -7.457 10.764 -4.331 1.00 74.25 89 LEU A CA 1
ATOM 681 C C . LEU A 1 89 ? -7.016 9.581 -3.465 1.00 74.25 89 LEU A C 1
ATOM 683 O O . LEU A 1 89 ? -6.421 8.622 -3.966 1.00 74.25 89 LEU A O 1
ATOM 687 N N . CYS A 1 90 ? -7.277 9.656 -2.161 1.00 87.88 90 CYS A N 1
ATOM 688 C CA . CYS A 1 90 ? -7.194 8.455 -1.340 1.00 87.88 90 CYS A CA 1
ATOM 689 C C . CYS A 1 90 ? -8.305 7.515 -1.801 1.00 87.88 90 CYS A C 1
ATOM 691 O O . CYS A 1 90 ? -9.421 7.960 -2.065 1.00 87.88 90 CYS A O 1
ATOM 693 N N . ARG A 1 91 ? -8.019 6.224 -1.909 1.00 91.12 91 ARG A N 1
ATOM 694 C CA . ARG A 1 91 ? -9.018 5.234 -2.316 1.00 91.12 91 ARG A CA 1
ATOM 695 C C . ARG A 1 91 ? -9.412 4.404 -1.133 1.00 91.12 91 ARG A C 1
ATOM 697 O O . ARG A 1 91 ? -8.551 3.853 -0.457 1.00 91.12 91 ARG A O 1
ATOM 704 N N . VAL A 1 92 ? -10.707 4.292 -0.905 1.00 94.75 92 VAL A N 1
ATOM 705 C CA . VAL A 1 92 ? -11.238 3.541 0.222 1.00 94.75 92 VAL A CA 1
ATOM 706 C C . VAL A 1 92 ? -12.306 2.575 -0.238 1.00 94.75 92 VAL A C 1
ATOM 708 O O . VAL A 1 92 ? -12.976 2.792 -1.241 1.00 94.75 92 VAL A O 1
ATOM 711 N N . GLY A 1 93 ? -12.479 1.485 0.482 1.00 94.81 93 GLY A N 1
ATOM 712 C CA . GLY A 1 93 ? -13.504 0.508 0.160 1.00 94.81 93 GLY A CA 1
ATOM 713 C C . GLY A 1 93 ? -13.481 -0.630 1.151 1.00 94.81 93 GLY A C 1
ATOM 714 O O . GLY A 1 93 ? -12.500 -0.819 1.865 1.00 94.81 93 GLY A O 1
ATOM 715 N N . PHE A 1 94 ? -14.541 -1.422 1.162 1.00 94.31 94 PHE A N 1
ATOM 716 C CA . PHE A 1 94 ? -14.461 -2.739 1.769 1.00 94.31 94 PHE A CA 1
ATOM 717 C C . PHE A 1 94 ? -13.638 -3.664 0.874 1.00 94.31 94 PHE A C 1
ATOM 719 O O . PHE A 1 94 ? -13.707 -3.565 -0.352 1.00 94.31 94 PHE A O 1
ATOM 726 N N . ALA A 1 95 ? -12.897 -4.595 1.473 1.00 88.12 95 ALA A N 1
ATOM 727 C CA . ALA A 1 95 ? -12.187 -5.634 0.729 1.00 88.12 95 ALA A CA 1
ATOM 728 C C . ALA A 1 95 ? -13.142 -6.468 -0.153 1.00 88.12 95 ALA A C 1
ATOM 730 O O . ALA A 1 95 ? -12.747 -6.944 -1.210 1.00 88.12 95 ALA A O 1
ATOM 731 N N . GLY A 1 96 ? -14.421 -6.593 0.223 1.00 82.19 96 GLY A N 1
ATOM 732 C CA . GLY A 1 96 ? -15.447 -7.254 -0.593 1.00 82.19 96 GLY A CA 1
ATOM 733 C C . GLY A 1 96 ? -15.880 -6.488 -1.853 1.00 82.19 96 GLY A C 1
ATOM 734 O O . GLY A 1 96 ? -16.525 -7.070 -2.723 1.00 82.19 96 GLY A O 1
ATOM 735 N N . SER A 1 97 ? -15.535 -5.205 -1.989 1.00 86.94 97 SER A N 1
ATOM 736 C CA . SER A 1 97 ? -15.914 -4.390 -3.148 1.00 86.94 97 SER A CA 1
ATOM 737 C C . SER A 1 97 ? -15.043 -4.695 -4.374 1.00 86.94 97 SER A C 1
ATOM 739 O O . SER A 1 97 ? -13.916 -5.166 -4.249 1.00 86.94 97 SER A O 1
ATOM 741 N N . ASN A 1 98 ? -15.535 -4.379 -5.578 1.00 83.56 98 ASN A N 1
ATOM 742 C CA . ASN A 1 98 ? -14.757 -4.482 -6.829 1.00 83.56 98 ASN A CA 1
ATOM 743 C C . ASN A 1 98 ? -14.097 -3.159 -7.250 1.00 83.56 98 ASN A C 1
ATOM 745 O O . ASN A 1 98 ? -13.149 -3.155 -8.037 1.00 83.56 98 ASN A O 1
ATOM 749 N N . THR A 1 99 ? -14.600 -2.039 -6.734 1.00 86.12 99 THR A N 1
ATOM 750 C CA . THR A 1 99 ? -14.145 -0.689 -7.068 1.00 86.12 99 THR A CA 1
ATOM 751 C C . THR A 1 99 ? -13.953 0.134 -5.797 1.00 86.12 99 THR A C 1
ATOM 753 O O . THR A 1 99 ? -14.827 0.089 -4.924 1.00 86.12 99 THR A O 1
ATOM 756 N N . PRO A 1 100 ? -12.861 0.907 -5.687 1.00 91.75 100 PRO A N 1
ATOM 757 C CA . PRO A 1 100 ? -12.701 1.856 -4.599 1.00 91.75 100 PRO A CA 1
ATOM 758 C C . PRO A 1 100 ? -13.623 3.070 -4.766 1.00 91.75 100 PRO A C 1
ATOM 760 O O . PRO A 1 100 ? -13.969 3.460 -5.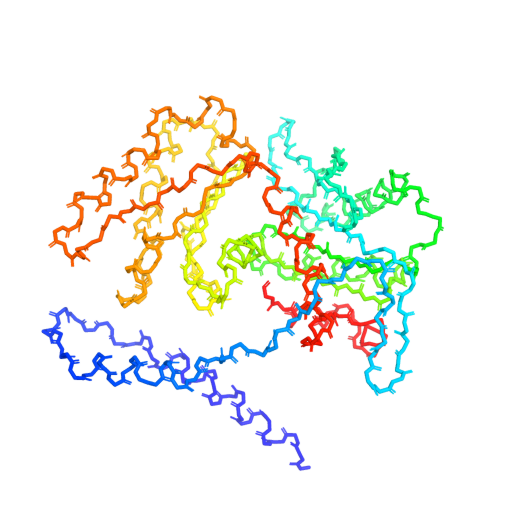880 1.00 91.75 100 PRO A O 1
ATOM 763 N N . ILE A 1 101 ? -13.950 3.703 -3.645 1.00 92.06 101 ILE A N 1
ATOM 764 C CA . ILE A 1 101 ? -14.461 5.069 -3.562 1.00 92.06 101 ILE A CA 1
ATOM 765 C C . ILE A 1 101 ? -13.260 6.006 -3.465 1.00 92.06 101 ILE A C 1
ATOM 767 O O . ILE A 1 101 ? -12.367 5.805 -2.642 1.00 92.06 101 ILE A O 1
ATOM 771 N N . GLU A 1 102 ? -13.238 7.043 -4.290 1.00 89.50 102 GLU A N 1
ATOM 772 C CA . GLU A 1 102 ? -12.186 8.051 -4.261 1.00 89.50 102 GLU A CA 1
ATOM 773 C C . GLU A 1 102 ? -12.572 9.208 -3.330 1.00 89.50 102 GLU A C 1
ATOM 775 O O . GLU A 1 102 ? -13.605 9.853 -3.500 1.00 89.50 102 GLU A O 1
ATOM 780 N N . ILE A 1 103 ? -11.729 9.466 -2.331 1.00 87.81 103 ILE A N 1
ATOM 781 C CA . ILE A 1 103 ? -11.886 10.536 -1.349 1.00 87.81 103 ILE A CA 1
ATOM 782 C C . ILE A 1 103 ? -10.907 11.667 -1.687 1.00 87.81 103 ILE A C 1
ATOM 784 O O . ILE A 1 103 ? -9.693 11.431 -1.737 1.00 87.81 103 ILE A O 1
ATOM 788 N N . PRO A 1 104 ? -11.389 12.915 -1.852 1.00 81.88 104 PRO A N 1
ATOM 789 C CA . PRO A 1 104 ? -10.566 14.074 -2.190 1.00 81.88 104 PRO A CA 1
ATOM 790 C C . PRO A 1 104 ? -9.814 14.636 -0.977 1.00 81.88 104 PRO A C 1
ATOM 792 O O . PRO A 1 104 ? -9.776 15.844 -0.750 1.00 81.88 104 PRO A O 1
ATOM 795 N N . VAL A 1 105 ? -9.201 13.758 -0.184 1.00 78.50 105 VAL A N 1
ATOM 796 C CA . VAL A 1 105 ? -8.334 14.138 0.930 1.00 78.50 105 VAL A CA 1
ATOM 797 C C . VAL A 1 105 ? -6.889 13.923 0.532 1.00 78.50 105 VAL A C 1
ATOM 799 O O . VAL A 1 105 ? -6.475 12.832 0.144 1.00 78.50 105 VAL A O 1
ATOM 802 N N . ARG A 1 106 ? -6.111 14.991 0.682 1.00 74.75 106 ARG A N 1
ATOM 803 C CA . ARG A 1 106 ? -4.665 14.968 0.528 1.00 74.75 106 ARG A CA 1
ATOM 804 C C . ARG A 1 106 ? -4.041 14.780 1.900 1.00 74.75 106 ARG A C 1
ATOM 806 O O . ARG A 1 106 ? -4.023 15.716 2.691 1.00 74.75 106 ARG A O 1
ATOM 813 N N . VAL A 1 107 ? -3.499 13.597 2.161 1.00 75.94 107 VAL A N 1
ATOM 814 C CA . VAL A 1 107 ? -2.731 13.343 3.384 1.00 75.94 107 VAL A CA 1
ATOM 815 C C . VAL A 1 107 ? -1.320 13.882 3.183 1.00 75.94 107 VAL A C 1
ATOM 817 O O . VAL A 1 107 ? -0.500 13.281 2.484 1.00 75.94 107 VAL A O 1
ATOM 820 N N . ARG A 1 108 ? -1.043 15.067 3.737 1.00 72.75 108 ARG A N 1
ATOM 821 C CA . ARG A 1 108 ? 0.269 15.703 3.582 1.00 72.75 108 ARG A CA 1
ATOM 822 C C . ARG A 1 108 ? 1.348 14.976 4.372 1.00 72.75 108 ARG A C 1
ATOM 824 O O . ARG A 1 108 ? 1.106 14.276 5.353 1.00 72.75 108 ARG A O 1
ATOM 831 N N . GLU A 1 109 ? 2.570 15.167 3.893 1.00 67.38 109 GLU A N 1
ATOM 832 C CA . GLU A 1 109 ? 3.768 14.531 4.424 1.00 67.38 109 GLU A CA 1
ATOM 833 C C . GLU A 1 109 ? 4.365 15.232 5.646 1.00 67.38 109 GLU A C 1
ATOM 835 O O . GLU A 1 109 ? 5.149 14.609 6.363 1.00 67.38 109 GLU A O 1
ATOM 840 N N . ASP A 1 110 ? 3.996 16.495 5.857 1.00 66.75 110 ASP A N 1
ATOM 841 C CA . ASP A 1 110 ? 4.392 17.330 6.990 1.00 66.75 110 ASP A CA 1
ATOM 842 C C . ASP A 1 110 ? 3.688 16.864 8.270 1.00 66.75 110 ASP A C 1
ATOM 844 O O . ASP A 1 110 ? 2.463 16.728 8.294 1.00 66.75 110 ASP A O 1
ATOM 848 N N . TYR A 1 111 ? 4.471 16.661 9.333 1.00 57.53 111 TYR A N 1
ATOM 849 C CA . TYR A 1 111 ? 4.016 16.224 10.654 1.00 57.53 111 TYR A CA 1
ATOM 850 C C . TYR A 1 111 ? 2.800 16.992 11.171 1.00 57.53 111 TYR A C 1
ATOM 852 O O . TYR A 1 111 ? 1.829 16.382 11.622 1.00 57.53 111 TYR A O 1
ATOM 860 N N . ASN A 1 112 ? 2.814 18.321 11.060 1.00 62.38 112 ASN A N 1
ATOM 861 C CA . ASN A 1 112 ? 1.777 19.157 11.664 1.00 62.38 112 ASN A CA 1
ATOM 862 C C . ASN A 1 112 ? 0.434 19.055 10.928 1.00 62.38 112 ASN A C 1
ATOM 864 O O . ASN A 1 112 ? -0.624 19.196 11.539 1.00 62.38 112 ASN A O 1
ATOM 868 N N . TYR A 1 113 ? 0.464 18.790 9.623 1.00 62.62 113 TYR A N 1
ATOM 869 C CA . TYR A 1 113 ? -0.744 18.697 8.803 1.00 62.62 113 TYR A CA 1
ATOM 870 C C . TYR A 1 113 ? -1.258 17.267 8.662 1.00 62.62 113 TYR A C 1
ATOM 872 O O . TYR A 1 113 ? -2.464 17.056 8.531 1.00 62.62 113 TYR A O 1
ATOM 880 N N . HIS A 1 114 ? -0.355 16.293 8.758 1.00 79.50 114 HIS A N 1
ATOM 881 C CA . HIS A 1 114 ? -0.650 14.886 8.550 1.00 79.50 114 HIS A CA 1
ATOM 882 C C . HIS A 1 114 ? -1.790 14.378 9.439 1.00 79.50 114 HIS A C 1
ATOM 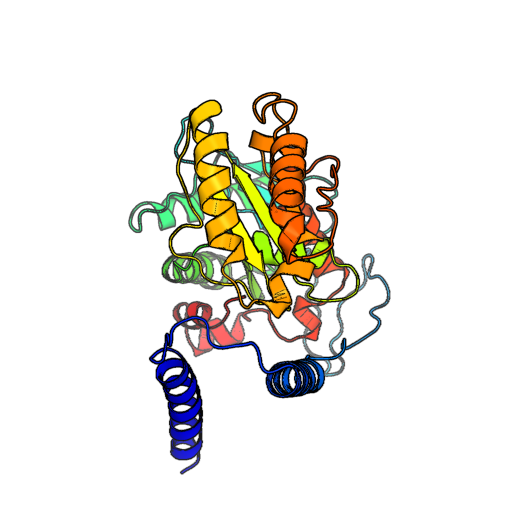884 O O . HIS A 1 114 ? -2.703 13.722 8.944 1.00 79.50 114 HIS A O 1
ATOM 890 N N . LYS A 1 115 ? -1.784 14.724 10.733 1.00 87.31 115 LYS A N 1
ATOM 891 C CA . LYS A 1 115 ? -2.816 14.267 11.675 1.00 87.31 115 LYS A CA 1
ATOM 892 C C . LYS A 1 115 ? -4.208 14.768 11.310 1.00 87.31 115 LYS A C 1
ATOM 894 O O . LYS A 1 115 ? -5.133 13.968 11.229 1.00 87.31 115 LYS A O 1
ATOM 899 N N . ASN A 1 116 ? -4.358 16.061 11.038 1.00 89.25 116 ASN A N 1
ATOM 900 C CA . ASN A 1 116 ? -5.661 16.635 10.692 1.00 89.25 116 ASN A CA 1
ATOM 901 C C . ASN A 1 116 ? -6.176 16.108 9.347 1.00 89.25 116 ASN A C 1
ATOM 903 O O . ASN A 1 116 ? -7.358 15.783 9.225 1.00 89.25 116 ASN A O 1
ATOM 907 N N . ASP A 1 117 ? -5.287 15.974 8.359 1.00 88.62 117 ASP A N 1
ATOM 908 C CA . ASP A 1 117 ? -5.645 15.412 7.059 1.00 88.62 117 ASP A CA 1
ATOM 909 C C . ASP A 1 117 ? -6.077 13.943 7.203 1.00 88.62 117 ASP A C 1
ATOM 911 O O . ASP A 1 117 ? -7.083 13.537 6.624 1.00 88.62 117 ASP A O 1
ATOM 915 N N . PHE A 1 118 ? -5.375 13.154 8.023 1.00 91.31 118 PHE A N 1
ATOM 916 C CA . PHE A 1 118 ? -5.719 11.752 8.254 1.00 91.31 118 PHE A CA 1
ATOM 917 C C . PHE A 1 118 ? -7.038 11.586 9.021 1.00 91.31 118 PHE A C 1
ATOM 919 O O . PHE A 1 118 ? -7.872 10.774 8.633 1.00 91.31 118 PHE A O 1
ATOM 926 N N . VAL A 1 119 ? -7.294 12.399 10.050 1.00 93.69 119 VAL A N 1
ATOM 927 C CA . VAL A 1 119 ? -8.595 12.418 10.747 1.00 93.69 119 VAL A CA 1
ATOM 928 C C . VAL A 1 119 ? -9.729 12.758 9.773 1.00 93.69 119 VAL A C 1
ATOM 930 O O . VAL A 1 119 ? -10.782 12.117 9.789 1.00 93.69 119 VAL A O 1
ATOM 933 N N . SER A 1 120 ? -9.512 13.738 8.888 1.00 92.81 120 SER A N 1
ATOM 934 C CA . SER A 1 120 ? -10.468 14.090 7.831 1.00 92.81 120 SER A CA 1
ATOM 935 C C . SER A 1 120 ? -10.709 12.923 6.870 1.00 92.81 120 SER A C 1
ATOM 937 O O . SER A 1 120 ? -11.865 12.603 6.583 1.00 92.81 120 SER A O 1
ATOM 939 N N . LEU A 1 121 ? -9.644 12.233 6.441 1.00 93.25 121 LEU A N 1
ATOM 940 C CA . LEU A 1 121 ? -9.743 11.020 5.629 1.00 93.25 121 LEU A CA 1
ATOM 941 C C . LEU A 1 121 ? -10.584 9.952 6.333 1.00 93.25 121 LEU A C 1
ATOM 943 O O . LEU A 1 121 ? -11.500 9.413 5.717 1.00 93.25 121 LEU A O 1
ATOM 947 N N . MET A 1 122 ? -10.333 9.674 7.613 1.00 95.81 122 MET A N 1
ATOM 948 C CA . MET A 1 122 ? -11.081 8.658 8.359 1.00 95.81 122 MET A CA 1
ATOM 949 C C . MET A 1 122 ? -12.565 9.018 8.488 1.00 95.81 122 MET A C 1
ATOM 951 O O . MET A 1 122 ? -13.421 8.172 8.236 1.00 95.81 122 MET A O 1
ATOM 955 N N . ASN A 1 123 ? -12.892 10.275 8.805 1.00 95.44 123 ASN A N 1
ATOM 956 C CA . ASN A 1 123 ? -14.283 10.741 8.862 1.00 95.44 123 ASN A CA 1
ATOM 957 C C . ASN A 1 123 ? -15.006 10.558 7.521 1.00 95.44 123 ASN A C 1
ATOM 959 O O . ASN A 1 123 ? -16.112 10.016 7.482 1.00 95.44 123 ASN A O 1
ATOM 963 N N . GLN A 1 124 ? -14.371 10.975 6.424 1.00 95.44 124 GLN A N 1
ATOM 964 C CA . GLN A 1 124 ? -14.941 10.828 5.085 1.00 95.44 124 GLN A CA 1
ATOM 965 C C . GLN A 1 124 ? -15.043 9.357 4.675 1.00 95.44 124 GLN A C 1
ATOM 967 O O . GLN A 1 124 ? -16.030 8.979 4.056 1.00 95.44 124 GLN A O 1
ATOM 972 N N . THR A 1 125 ? -14.087 8.517 5.079 1.00 95.50 125 THR A N 1
ATOM 973 C CA . THR A 1 125 ? -14.100 7.068 4.826 1.00 95.50 125 THR A CA 1
ATOM 974 C C . THR A 1 125 ? -15.317 6.412 5.453 1.00 95.50 125 THR A C 1
ATOM 976 O O . THR A 1 125 ? -16.102 5.779 4.751 1.00 95.50 125 THR A O 1
ATOM 979 N N . TYR A 1 126 ? -15.524 6.595 6.759 1.00 95.88 126 TYR A N 1
ATOM 980 C CA . TYR A 1 126 ? -16.665 5.985 7.440 1.00 95.88 126 TYR A CA 1
ATOM 981 C C . TYR A 1 126 ? -18.001 6.544 6.943 1.00 95.88 126 TYR A C 1
ATOM 983 O O . TYR A 1 126 ? -18.947 5.778 6.776 1.00 95.88 126 TYR A O 1
ATOM 991 N N . SER A 1 127 ? -18.065 7.844 6.630 1.00 95.69 127 SER A N 1
ATOM 992 C CA . SER A 1 127 ? -19.256 8.441 6.021 1.00 95.69 127 SER A CA 1
ATOM 993 C C . SER A 1 127 ? -19.548 7.857 4.636 1.00 95.69 127 SER A C 1
ATOM 995 O O . SER A 1 127 ? -20.694 7.526 4.354 1.00 95.69 127 SER A O 1
ATOM 997 N N . ALA A 1 128 ? -18.538 7.712 3.774 1.00 94.62 128 ALA A N 1
ATOM 998 C CA . ALA A 1 128 ? -18.707 7.203 2.412 1.00 94.62 128 ALA A CA 1
ATOM 999 C C . ALA A 1 128 ? -19.075 5.712 2.384 1.00 94.62 128 ALA A C 1
ATOM 1001 O O . ALA A 1 128 ? -19.810 5.270 1.504 1.00 94.62 128 ALA A O 1
ATOM 1002 N N . LEU A 1 129 ? -18.587 4.944 3.360 1.00 95.06 129 LEU A N 1
ATOM 1003 C CA . LEU A 1 129 ? -18.882 3.519 3.514 1.00 95.06 129 LEU A CA 1
ATOM 1004 C C . LEU A 1 129 ? -20.137 3.242 4.357 1.00 95.06 129 LEU A C 1
ATOM 1006 O O . LEU A 1 129 ? -20.459 2.079 4.583 1.00 95.06 129 LEU A O 1
ATOM 1010 N N . ASN A 1 130 ? -20.846 4.280 4.823 1.00 95.69 130 ASN A N 1
ATOM 1011 C CA . ASN A 1 130 ? -21.994 4.173 5.734 1.00 95.69 130 ASN A CA 1
ATOM 1012 C C . ASN A 1 130 ? -21.700 3.344 7.003 1.00 95.69 130 ASN A C 1
ATOM 1014 O O . ASN A 1 130 ? -22.564 2.636 7.523 1.00 95.69 130 ASN A O 1
ATOM 1018 N N . VAL A 1 131 ? -20.474 3.432 7.520 1.00 94.94 131 VAL A N 1
ATOM 1019 C CA . VAL A 1 131 ? -20.053 2.731 8.737 1.00 94.94 131 VAL A CA 1
ATOM 1020 C C . VAL A 1 131 ? -20.452 3.553 9.956 1.00 94.94 131 VAL A C 1
ATOM 1022 O O . VAL A 1 131 ? -19.907 4.626 10.211 1.00 94.94 131 VAL A O 1
ATOM 1025 N N . THR A 1 132 ? -21.380 3.022 10.746 1.00 93.75 132 THR A N 1
ATOM 1026 C CA . THR A 1 132 ? -21.854 3.659 11.985 1.00 93.75 132 THR A CA 1
ATOM 1027 C C . THR A 1 132 ? -21.041 3.257 13.214 1.00 93.75 132 THR A C 1
ATOM 1029 O O . THR A 1 132 ? -20.976 4.020 14.175 1.00 93.75 132 THR A O 1
ATOM 1032 N N . ASN A 1 133 ? -20.388 2.090 13.186 1.00 94.38 133 ASN A N 1
ATOM 1033 C CA . ASN A 1 133 ? -19.543 1.606 14.276 1.00 94.38 133 ASN A CA 1
ATOM 1034 C C . ASN A 1 133 ? -18.155 1.167 13.772 1.00 94.38 133 ASN A C 1
ATOM 1036 O O . ASN A 1 133 ? -17.962 -0.011 13.460 1.00 94.38 133 ASN A O 1
ATOM 1040 N N . PRO A 1 134 ? -17.173 2.085 13.737 1.00 94.31 134 PRO A N 1
ATOM 1041 C CA . PRO A 1 134 ? -15.799 1.782 13.337 1.00 94.31 134 PRO A CA 1
ATOM 1042 C C . PRO A 1 134 ? -15.140 0.628 14.104 1.00 94.31 134 PRO A C 1
ATOM 1044 O O . PRO A 1 134 ? -14.329 -0.093 13.532 1.00 94.31 134 PRO A O 1
ATOM 1047 N N . ALA A 1 135 ? -15.522 0.397 15.365 1.00 94.69 135 ALA A N 1
ATOM 1048 C CA . ALA A 1 135 ? -14.916 -0.630 16.213 1.00 94.69 135 ALA A CA 1
ATOM 1049 C C . ALA A 1 135 ? -15.192 -2.072 15.748 1.00 94.69 135 ALA A C 1
ATOM 1051 O O . ALA A 1 135 ? -14.572 -3.012 16.238 1.00 94.69 135 ALA A O 1
ATOM 1052 N N . ASN A 1 136 ? -16.109 -2.257 14.795 1.00 91.88 136 ASN A N 1
ATOM 1053 C CA . ASN A 1 136 ? -16.393 -3.558 14.196 1.00 91.88 136 ASN A CA 1
ATOM 1054 C C . ASN A 1 136 ? -15.541 -3.845 12.953 1.00 91.88 136 ASN A C 1
ATOM 1056 O O . ASN A 1 136 ? -15.525 -4.985 12.493 1.00 91.88 136 ASN A O 1
ATOM 1060 N N . HIS A 1 137 ? -14.861 -2.838 12.399 1.00 93.56 137 HIS A N 1
ATOM 1061 C CA . HIS A 1 137 ? -14.213 -2.928 11.096 1.00 93.56 137 HIS A CA 1
ATOM 1062 C C . HIS A 1 137 ? -12.697 -2.857 11.234 1.00 93.56 137 HIS A C 1
ATOM 1064 O O . HIS A 1 137 ? -12.163 -1.815 11.622 1.00 93.56 137 HIS A O 1
ATOM 1070 N N . PRO A 1 138 ? -11.979 -3.938 10.901 1.00 94.25 138 PRO A N 1
ATOM 1071 C CA . PRO A 1 138 ? -10.538 -3.861 10.794 1.00 94.25 138 PRO A CA 1
ATOM 1072 C C . PRO A 1 138 ? -10.090 -2.988 9.623 1.00 94.25 138 PRO A C 1
ATOM 1074 O O . PRO A 1 138 ? -10.836 -2.805 8.658 1.00 94.25 138 PRO A O 1
ATOM 1077 N N . VAL A 1 139 ? -8.859 -2.474 9.690 1.00 95.56 139 VAL A N 1
ATOM 1078 C CA . VAL A 1 139 ? -8.358 -1.505 8.703 1.00 95.56 139 VAL A CA 1
ATOM 1079 C C . VAL A 1 139 ? -7.017 -1.933 8.105 1.00 95.56 139 VAL A C 1
ATOM 1081 O O . VAL A 1 139 ? -6.022 -2.085 8.808 1.00 95.56 139 VAL A O 1
ATOM 1084 N N . LEU A 1 140 ? -6.963 -2.057 6.780 1.00 95.19 140 LEU A N 1
ATOM 1085 C CA . LEU A 1 140 ? -5.731 -2.199 6.008 1.00 95.19 140 LEU A CA 1
ATOM 1086 C C . LEU A 1 140 ? -5.367 -0.852 5.375 1.00 95.19 140 LEU A C 1
ATOM 1088 O O . LEU A 1 140 ? -6.064 -0.369 4.484 1.00 95.19 140 LEU A O 1
ATOM 1092 N N . ILE A 1 141 ? -4.252 -0.269 5.804 1.00 94.94 141 ILE A N 1
ATOM 1093 C CA . ILE A 1 141 ? -3.650 0.908 5.181 1.00 94.94 141 ILE A CA 1
ATOM 1094 C C . ILE A 1 141 ? -2.619 0.448 4.153 1.00 94.94 141 ILE A C 1
ATOM 1096 O O . ILE A 1 141 ? -1.644 -0.223 4.486 1.00 94.94 141 ILE A O 1
ATOM 1100 N N . LEU A 1 142 ? -2.813 0.850 2.905 1.00 93.62 142 LEU A N 1
ATOM 1101 C CA . LEU A 1 142 ? -1.806 0.782 1.858 1.00 93.62 142 LEU A CA 1
ATOM 1102 C C . LEU A 1 142 ? -1.184 2.173 1.778 1.00 93.62 142 LEU A C 1
ATOM 1104 O O . LEU A 1 142 ? -1.891 3.147 1.514 1.00 93.62 142 LEU A O 1
ATOM 1108 N N . GLU A 1 143 ? 0.108 2.288 2.063 1.00 90.19 143 GLU A N 1
ATOM 1109 C CA . GLU A 1 143 ? 0.793 3.579 2.036 1.00 90.19 143 GLU A CA 1
ATOM 1110 C C . GLU A 1 143 ? 1.920 3.630 0.996 1.00 90.19 143 GLU A C 1
ATOM 1112 O O . GLU A 1 143 ? 2.518 2.600 0.661 1.00 90.19 143 GLU A O 1
ATOM 1117 N N . PRO A 1 144 ? 2.252 4.833 0.488 1.00 86.56 144 PRO A N 1
ATOM 1118 C CA . PRO A 1 144 ? 3.403 5.015 -0.376 1.00 86.56 144 PRO A CA 1
ATOM 1119 C C . PRO A 1 144 ? 4.669 4.486 0.285 1.00 86.56 144 PRO A C 1
ATOM 1121 O O . PRO A 1 144 ? 4.878 4.696 1.482 1.00 86.56 144 PRO A O 1
ATOM 1124 N N . ASP A 1 145 ? 5.539 3.886 -0.526 1.00 81.56 145 ASP A N 1
ATOM 1125 C CA . ASP A 1 145 ? 6.835 3.383 -0.085 1.00 81.56 145 ASP A CA 1
ATOM 1126 C C . ASP A 1 145 ? 7.587 4.528 0.609 1.00 81.56 145 ASP A C 1
ATOM 1128 O O . ASP A 1 145 ? 8.023 5.490 -0.032 1.00 81.56 145 ASP A O 1
ATOM 1132 N N . SER A 1 146 ? 7.670 4.491 1.939 1.00 74.31 146 SER A N 1
ATOM 1133 C CA . SER A 1 146 ? 8.337 5.516 2.732 1.00 74.31 146 SER A CA 1
ATOM 1134 C C . SER A 1 146 ? 8.789 4.960 4.071 1.00 74.31 146 SER A C 1
ATOM 1136 O O . SER A 1 146 ? 8.061 4.226 4.730 1.00 74.31 146 SER A O 1
ATOM 1138 N N . TYR A 1 147 ? 9.991 5.348 4.502 1.00 62.50 147 TYR A N 1
ATOM 1139 C CA . TYR A 1 147 ? 10.528 4.955 5.807 1.00 62.50 147 TYR A CA 1
ATOM 1140 C C . TYR A 1 147 ? 9.962 5.814 6.950 1.00 62.50 147 TYR A C 1
ATOM 1142 O O . TYR A 1 147 ? 10.453 5.796 8.077 1.00 62.50 147 TYR A O 1
ATOM 1150 N N . ASN A 1 148 ? 8.949 6.635 6.667 1.00 76.56 148 ASN A N 1
ATOM 1151 C CA . ASN A 1 148 ? 8.447 7.583 7.635 1.00 76.56 148 ASN A CA 1
ATOM 1152 C C . ASN A 1 148 ? 7.474 6.910 8.617 1.00 76.56 148 ASN A C 1
ATOM 1154 O O . ASN A 1 148 ? 6.253 7.003 8.496 1.00 76.56 148 ASN A O 1
ATOM 1158 N N . THR A 1 149 ? 8.045 6.245 9.618 1.00 83.75 149 THR A N 1
ATOM 1159 C CA . THR A 1 149 ? 7.295 5.462 10.602 1.00 83.75 149 THR A CA 1
ATOM 1160 C C . THR A 1 149 ? 6.472 6.306 11.574 1.00 83.75 149 THR A C 1
ATOM 1162 O O . THR A 1 149 ? 5.534 5.770 12.160 1.00 83.75 149 THR A O 1
ATOM 1165 N N . TRP A 1 150 ? 6.739 7.613 11.737 1.00 84.81 150 TRP A N 1
ATOM 1166 C CA . TRP A 1 150 ? 5.945 8.443 12.656 1.00 84.81 150 TRP A CA 1
ATOM 1167 C C . TRP A 1 150 ? 4.498 8.618 12.181 1.00 84.81 150 TRP A C 1
ATOM 1169 O O . TRP A 1 150 ? 3.598 8.705 13.011 1.00 84.81 150 TRP A O 1
ATOM 1179 N N . ARG A 1 151 ? 4.239 8.584 10.865 1.00 87.38 151 ARG A N 1
ATOM 1180 C CA . ARG A 1 151 ? 2.872 8.646 10.306 1.00 87.38 151 ARG A CA 1
ATOM 1181 C C . ARG A 1 151 ? 2.011 7.492 10.779 1.00 87.38 151 ARG A C 1
ATOM 1183 O O . ARG A 1 151 ? 0.844 7.652 11.108 1.00 87.38 151 ARG A O 1
ATOM 1190 N N . ARG A 1 152 ? 2.625 6.321 10.896 1.00 90.44 152 ARG A N 1
ATOM 1191 C CA . ARG A 1 152 ? 1.943 5.111 11.346 1.00 90.44 152 ARG A CA 1
ATOM 1192 C C . ARG A 1 152 ? 1.505 5.203 12.794 1.00 90.44 152 ARG A C 1
ATOM 1194 O O . ARG A 1 152 ? 0.483 4.628 13.141 1.00 90.44 152 ARG A O 1
ATOM 1201 N N . VAL A 1 153 ? 2.228 5.966 13.614 1.00 93.31 153 VAL A N 1
ATOM 1202 C CA . VAL A 1 153 ? 1.792 6.289 14.978 1.00 93.31 153 VAL A CA 1
ATOM 1203 C C . VAL A 1 153 ? 0.494 7.081 14.925 1.00 93.31 153 VAL A C 1
ATOM 1205 O O . VAL A 1 153 ? -0.456 6.723 15.607 1.00 93.31 153 VAL A O 1
ATOM 1208 N N . THR A 1 154 ? 0.407 8.086 14.049 1.00 92.75 154 THR A N 1
ATOM 1209 C CA . THR A 1 154 ? -0.840 8.825 13.812 1.00 92.75 154 THR A CA 1
ATOM 1210 C C . THR A 1 154 ? -1.964 7.910 13.326 1.00 92.75 154 THR A C 1
ATOM 1212 O O . THR A 1 154 ? -3.088 8.026 13.812 1.00 92.75 154 THR A O 1
ATOM 1215 N N . TYR A 1 155 ? -1.672 6.966 12.425 1.00 94.56 155 TYR A N 1
ATOM 1216 C CA . TYR A 1 155 ? -2.661 5.978 11.989 1.00 94.56 155 TYR A CA 1
ATOM 1217 C C . TYR A 1 155 ? -3.154 5.126 13.160 1.00 94.56 155 TYR A C 1
ATOM 1219 O O . TYR A 1 155 ? -4.358 4.972 13.323 1.00 94.56 155 TYR A O 1
ATOM 1227 N N . ALA A 1 156 ? -2.246 4.618 13.995 1.00 96.31 156 ALA A N 1
ATOM 1228 C CA . ALA A 1 156 ? -2.586 3.800 15.154 1.00 96.31 156 ALA A CA 1
ATOM 1229 C C . ALA A 1 156 ? -3.375 4.583 16.212 1.00 96.31 156 ALA A C 1
ATOM 1231 O O . ALA A 1 156 ? -4.378 4.083 16.714 1.00 96.31 156 ALA A O 1
ATOM 1232 N N . GLU A 1 157 ? -2.982 5.819 16.522 1.00 96.62 157 GLU A N 1
ATOM 1233 C CA . GLU A 1 157 ? -3.735 6.693 17.430 1.00 96.62 157 GLU A CA 1
ATOM 1234 C C . GLU A 1 157 ? -5.179 6.885 16.962 1.00 96.62 157 GLU A C 1
ATOM 1236 O O . GLU A 1 157 ? -6.111 6.743 17.753 1.00 96.62 157 GLU A O 1
ATOM 1241 N N . GLU A 1 158 ? -5.377 7.183 15.678 1.00 97.06 158 GLU A N 1
ATOM 1242 C CA . GLU A 1 158 ? -6.710 7.428 15.140 1.00 97.06 158 GLU A CA 1
ATOM 1243 C C . GLU A 1 158 ? -7.508 6.121 15.004 1.00 97.06 158 GLU A C 1
ATOM 1245 O O . GLU A 1 158 ? -8.615 6.015 15.524 1.00 97.06 158 GLU A O 1
ATOM 1250 N N . ILE A 1 159 ? -6.959 5.091 14.360 1.00 97.62 159 ILE A N 1
ATOM 1251 C CA . ILE A 1 159 ? -7.674 3.841 14.057 1.00 97.62 159 ILE A CA 1
ATOM 1252 C C . ILE A 1 159 ? -7.905 2.997 15.317 1.00 97.62 159 ILE A C 1
ATOM 1254 O O . ILE A 1 159 ? -9.023 2.550 15.569 1.00 97.62 159 ILE A O 1
ATOM 1258 N N . MET A 1 160 ? -6.871 2.790 16.129 1.00 97.31 160 MET A N 1
ATOM 1259 C CA . MET A 1 160 ? -6.926 1.905 17.298 1.00 97.31 160 MET A CA 1
ATOM 1260 C C . MET A 1 160 ? -7.325 2.675 18.563 1.00 97.31 160 MET A C 1
ATOM 1262 O O . MET A 1 160 ? -8.089 2.184 19.395 1.00 97.31 160 MET A O 1
ATOM 1266 N N . GLY A 1 161 ? -6.861 3.919 18.707 1.00 97.38 161 GLY A N 1
ATOM 1267 C CA . GLY A 1 161 ? -7.179 4.757 19.866 1.00 97.38 161 GLY A CA 1
ATOM 1268 C C . GLY A 1 161 ? -8.575 5.376 19.801 1.00 97.38 161 GLY A C 1
ATOM 1269 O O . GLY A 1 161 ? -9.395 5.152 20.694 1.00 97.38 161 GLY A O 1
ATOM 1270 N N . VAL A 1 162 ? -8.857 6.147 18.746 1.00 97.94 162 VAL A N 1
ATOM 1271 C CA . VAL A 1 162 ? -10.121 6.893 18.607 1.00 97.94 162 VAL A CA 1
ATOM 1272 C C . VAL A 1 162 ? -11.241 5.997 18.079 1.00 97.94 162 VAL A C 1
ATOM 1274 O O . VAL A 1 162 ? -12.315 5.929 18.679 1.00 97.94 162 VAL A O 1
ATOM 1277 N N . ARG A 1 163 ? -11.001 5.291 16.968 1.00 97.25 163 ARG A N 1
ATOM 1278 C CA . ARG A 1 163 ? -12.015 4.459 16.294 1.00 97.25 163 ARG A CA 1
ATOM 1279 C C . ARG A 1 163 ? -12.156 3.068 16.897 1.00 97.25 163 ARG A C 1
ATOM 1281 O O . ARG A 1 163 ? -13.188 2.436 16.685 1.00 97.25 163 ARG A O 1
ATOM 1288 N N . LYS A 1 164 ? -11.167 2.635 17.686 1.00 96.75 164 LYS A N 1
ATOM 1289 C CA . LYS A 1 164 ? -11.139 1.338 18.376 1.00 96.75 164 LYS A CA 1
ATOM 1290 C C . LYS A 1 164 ? -11.328 0.161 17.423 1.00 96.75 164 LYS A C 1
ATOM 1292 O O . LYS A 1 164 ? -12.012 -0.800 17.771 1.00 96.75 164 LYS A O 1
ATOM 1297 N N . ALA A 1 165 ? -10.758 0.258 16.223 1.00 95.31 165 ALA A N 1
ATOM 1298 C CA . ALA A 1 165 ? -10.766 -0.842 15.274 1.00 95.31 165 ALA A CA 1
ATOM 1299 C C . ALA A 1 165 ? -10.151 -2.100 15.922 1.00 95.31 165 ALA A C 1
ATOM 1301 O O . ALA A 1 165 ? -9.244 -1.991 16.748 1.00 95.31 165 ALA A O 1
ATOM 1302 N N . PRO A 1 166 ? -10.624 -3.300 15.564 1.00 92.62 166 PRO A N 1
ATOM 1303 C CA . PRO A 1 166 ? -10.168 -4.539 16.187 1.00 92.62 166 PRO A CA 1
ATOM 1304 C C . PRO A 1 166 ? -8.688 -4.829 15.921 1.00 92.62 166 PRO A C 1
ATOM 1306 O O . PRO A 1 166 ? -7.964 -5.301 16.799 1.00 92.62 166 PRO A O 1
ATOM 1309 N N . TRP A 1 167 ? -8.247 -4.533 14.703 1.00 93.06 167 TRP A N 1
ATOM 1310 C CA . TRP A 1 167 ? -6.860 -4.587 14.287 1.00 93.06 167 TRP A CA 1
ATOM 1311 C C . TRP A 1 167 ? -6.637 -3.645 13.114 1.00 93.06 167 TRP A C 1
ATOM 1313 O O . TRP A 1 167 ? -7.572 -3.270 12.395 1.00 93.06 167 TRP A O 1
ATOM 1323 N N . MET A 1 168 ? -5.373 -3.306 12.899 1.00 94.56 168 MET A N 1
ATOM 1324 C CA . MET A 1 168 ? -4.939 -2.625 11.694 1.00 94.56 168 MET A CA 1
ATOM 1325 C C . MET A 1 168 ? -3.680 -3.255 11.110 1.00 94.56 168 MET A C 1
ATOM 1327 O O . MET A 1 168 ? -2.918 -3.927 11.803 1.00 94.56 168 MET A O 1
ATOM 1331 N N . TYR A 1 169 ? -3.436 -3.011 9.832 1.00 93.19 169 TYR A N 1
ATOM 1332 C CA . TYR A 1 169 ? -2.169 -3.339 9.193 1.00 93.19 169 TYR A CA 1
ATOM 1333 C C . TYR A 1 169 ? -1.756 -2.216 8.252 1.00 93.19 169 TYR A C 1
ATOM 1335 O O . TYR A 1 169 ? -2.612 -1.577 7.645 1.00 93.19 169 TYR A O 1
ATOM 1343 N N . VAL A 1 170 ? -0.454 -1.963 8.147 1.00 92.31 170 VAL A N 1
ATOM 1344 C CA . VAL A 1 170 ? 0.106 -0.964 7.232 1.00 92.31 170 VAL A CA 1
ATOM 1345 C C . VAL A 1 170 ? 1.071 -1.676 6.304 1.00 92.31 170 VAL A C 1
ATOM 1347 O O . VAL A 1 170 ? 1.988 -2.335 6.784 1.00 92.31 170 VAL A O 1
ATOM 1350 N N . MET A 1 171 ? 0.877 -1.522 4.999 1.00 90.62 171 MET A N 1
ATOM 1351 C CA . MET A 1 171 ? 1.707 -2.173 3.993 1.00 90.62 171 MET A CA 1
ATOM 1352 C C . MET A 1 171 ? 2.111 -1.209 2.888 1.00 90.62 171 MET A C 1
ATOM 1354 O O . MET A 1 171 ? 1.320 -0.366 2.453 1.00 90.62 171 MET A O 1
ATOM 1358 N N . TRP A 1 172 ? 3.343 -1.350 2.407 1.00 90.56 172 TRP A N 1
ATOM 1359 C CA . TRP A 1 172 ? 3.825 -0.552 1.285 1.00 90.56 172 TRP A CA 1
ATOM 1360 C C . TRP A 1 172 ? 3.188 -0.952 -0.042 1.00 90.56 172 TRP A C 1
ATOM 1362 O O . TRP A 1 172 ? 2.990 -2.131 -0.345 1.00 90.56 172 TRP A O 1
ATOM 1372 N N . HIS A 1 173 ? 2.927 0.055 -0.875 1.00 91.62 173 HIS A N 1
ATOM 1373 C CA . HIS A 1 173 ? 2.371 -0.117 -2.214 1.00 91.62 173 HIS A CA 1
ATOM 1374 C C . HIS A 1 173 ? 3.185 -1.076 -3.086 1.00 91.62 173 HIS A C 1
ATOM 1376 O O . HIS A 1 173 ? 2.606 -1.937 -3.748 1.00 91.62 173 HIS A O 1
ATOM 1382 N N . ALA A 1 174 ? 4.514 -0.964 -3.092 1.00 89.88 174 ALA A N 1
ATOM 1383 C CA . ALA A 1 174 ? 5.350 -1.839 -3.907 1.00 89.88 174 ALA A CA 1
ATOM 1384 C C . ALA A 1 174 ? 5.292 -3.303 -3.452 1.00 89.88 174 ALA A C 1
ATOM 1386 O O . ALA A 1 174 ? 5.255 -4.212 -4.285 1.00 89.88 174 ALA A O 1
ATOM 1387 N N . LEU A 1 175 ? 5.235 -3.544 -2.142 1.00 89.19 175 LEU A N 1
ATOM 1388 C CA . LEU A 1 175 ? 5.167 -4.899 -1.602 1.00 89.19 175 LEU A CA 1
ATOM 1389 C C . LEU A 1 175 ? 3.841 -5.570 -1.922 1.00 89.19 175 LEU A C 1
ATOM 1391 O O . LEU A 1 175 ? 3.833 -6.682 -2.450 1.00 89.19 175 LEU A O 1
ATOM 1395 N N . ILE A 1 176 ? 2.730 -4.872 -1.680 1.00 90.38 176 ILE A N 1
ATOM 1396 C CA . ILE A 1 176 ? 1.404 -5.440 -1.917 1.00 90.38 176 ILE A CA 1
ATOM 1397 C C . ILE A 1 176 ? 1.181 -5.730 -3.406 1.00 90.38 176 ILE A C 1
ATOM 1399 O O . ILE A 1 176 ? 0.672 -6.792 -3.762 1.00 90.38 176 ILE A O 1
ATOM 1403 N N . VAL A 1 177 ? 1.648 -4.843 -4.289 1.00 91.31 177 VAL A N 1
ATOM 1404 C CA . VAL A 1 177 ? 1.580 -5.040 -5.743 1.00 91.31 177 VAL A CA 1
ATOM 1405 C C . VAL A 1 177 ? 2.444 -6.216 -6.193 1.00 91.31 177 VAL A C 1
ATOM 1407 O O . VAL A 1 177 ? 1.994 -7.028 -7.001 1.00 91.31 177 VAL A O 1
ATOM 1410 N N . THR A 1 178 ? 3.659 -6.342 -5.653 1.00 89.56 178 THR A N 1
ATOM 1411 C CA . THR A 1 178 ? 4.545 -7.474 -5.964 1.00 89.56 178 THR A CA 1
ATOM 1412 C C . THR A 1 178 ? 3.905 -8.795 -5.561 1.00 89.56 178 THR A C 1
ATOM 1414 O O . THR A 1 178 ? 3.882 -9.731 -6.359 1.00 89.56 178 THR A O 1
ATOM 1417 N N . TYR A 1 179 ? 3.328 -8.852 -4.360 1.00 87.00 179 TYR A N 1
ATOM 1418 C CA . TYR A 1 179 ? 2.603 -10.018 -3.871 1.00 87.00 179 TYR A CA 1
ATOM 1419 C C . TYR A 1 179 ? 1.426 -10.393 -4.785 1.00 87.00 179 TYR A C 1
ATOM 1421 O O . TYR A 1 179 ? 1.294 -11.545 -5.194 1.00 87.00 179 TYR A O 1
ATOM 1429 N N . ALA A 1 180 ? 0.586 -9.425 -5.161 1.00 86.00 180 ALA A N 1
ATOM 1430 C CA . ALA A 1 180 ? -0.584 -9.714 -5.983 1.00 86.00 180 ALA A CA 1
ATOM 1431 C C . ALA A 1 180 ? -0.226 -10.171 -7.405 1.00 86.00 180 ALA A C 1
ATOM 1433 O O . ALA A 1 180 ? -0.989 -10.922 -8.021 1.00 86.00 180 ALA A O 1
ATOM 1434 N N . HIS A 1 181 ? 0.918 -9.720 -7.923 1.00 83.94 181 HIS A N 1
ATOM 1435 C CA . HIS A 1 181 ? 1.408 -10.092 -9.244 1.00 83.94 181 HIS A CA 1
ATOM 1436 C C . HIS A 1 181 ? 2.084 -11.472 -9.249 1.00 83.94 181 HIS A C 1
ATOM 1438 O O . HIS A 1 181 ? 1.819 -12.286 -10.134 1.00 83.94 181 HIS A O 1
ATOM 1444 N N . ASN A 1 182 ? 2.901 -11.768 -8.236 1.00 75.06 182 ASN A N 1
ATOM 1445 C CA . ASN A 1 182 ? 3.676 -13.005 -8.139 1.00 75.06 182 ASN A CA 1
ATOM 1446 C C . ASN A 1 182 ? 2.910 -14.082 -7.363 1.00 75.06 182 ASN A C 1
ATOM 1448 O O . ASN A 1 182 ? 3.308 -14.464 -6.270 1.00 75.06 182 ASN A O 1
ATOM 1452 N N . LYS A 1 183 ? 1.823 -14.584 -7.965 1.00 58.19 183 LYS A N 1
ATOM 1453 C CA . LYS A 1 183 ? 0.793 -15.478 -7.386 1.00 58.19 183 LYS A CA 1
ATOM 1454 C C . LYS A 1 183 ? 1.260 -16.640 -6.484 1.00 58.19 183 LYS A C 1
ATOM 1456 O O . LYS A 1 183 ? 0.426 -17.144 -5.743 1.00 58.19 183 LYS A O 1
ATOM 1461 N N . ASP A 1 184 ? 2.534 -17.034 -6.510 1.00 57.16 184 ASP A N 1
ATOM 1462 C CA . ASP A 1 184 ? 3.059 -18.223 -5.826 1.00 57.16 184 ASP A CA 1
ATOM 1463 C C . ASP A 1 184 ? 4.350 -17.993 -5.009 1.00 57.16 184 ASP A C 1
ATOM 1465 O O . ASP A 1 184 ? 4.875 -18.938 -4.416 1.00 57.16 184 ASP A O 1
ATOM 1469 N N . ASP A 1 185 ? 4.900 -16.777 -4.968 1.00 58.34 185 ASP A N 1
ATOM 1470 C CA . ASP A 1 185 ? 6.142 -16.469 -4.248 1.00 58.34 185 ASP A CA 1
ATOM 1471 C C . ASP A 1 185 ? 6.174 -14.981 -3.895 1.00 58.34 185 ASP A C 1
ATOM 1473 O O . ASP A 1 185 ? 5.700 -14.150 -4.670 1.00 58.34 185 ASP A O 1
ATOM 1477 N N . LEU A 1 186 ? 6.802 -14.612 -2.777 1.00 62.66 186 LEU A N 1
ATOM 1478 C CA . LEU A 1 186 ? 7.221 -13.227 -2.545 1.00 62.66 186 LEU A CA 1
ATOM 1479 C C . LEU A 1 186 ? 8.383 -12.926 -3.509 1.00 62.66 186 LEU A C 1
ATOM 1481 O O . LEU A 1 186 ? 9.546 -12.837 -3.125 1.00 62.66 186 LEU A O 1
ATOM 1485 N N . GLY A 1 187 ? 8.070 -12.902 -4.802 1.00 73.19 187 GLY A N 1
ATOM 1486 C CA . GLY A 1 187 ? 9.031 -12.867 -5.887 1.00 73.19 187 GLY A CA 1
ATOM 1487 C C . GLY A 1 187 ? 9.774 -11.543 -5.924 1.00 73.19 187 GLY A C 1
ATOM 1488 O O . GLY A 1 187 ? 9.362 -10.548 -5.324 1.00 73.19 187 GLY A O 1
ATOM 1489 N N . SER A 1 188 ? 10.889 -11.532 -6.644 1.00 85.00 188 SER A N 1
ATOM 1490 C CA . SER A 1 188 ? 11.624 -10.297 -6.871 1.00 85.00 188 SER A CA 1
ATOM 1491 C C . SER A 1 188 ? 10.995 -9.528 -8.031 1.00 85.00 188 SER A C 1
ATOM 1493 O O . SER A 1 188 ? 10.860 -10.087 -9.117 1.00 85.00 188 SER A O 1
ATOM 1495 N N . ALA A 1 189 ? 10.630 -8.266 -7.817 1.00 87.56 189 ALA A N 1
ATOM 1496 C CA . ALA A 1 189 ? 10.062 -7.389 -8.841 1.00 87.56 189 ALA A CA 1
ATOM 1497 C C . ALA A 1 189 ? 10.551 -5.945 -8.682 1.00 87.56 189 ALA A C 1
ATOM 1499 O O . ALA A 1 189 ? 10.893 -5.514 -7.584 1.00 87.56 189 ALA A O 1
ATOM 1500 N N . ILE A 1 190 ? 10.559 -5.176 -9.768 1.00 86.06 190 ILE A N 1
ATOM 1501 C CA . ILE A 1 190 ? 10.708 -3.718 -9.704 1.00 86.06 190 ILE A CA 1
ATOM 1502 C C . ILE A 1 190 ? 9.325 -3.108 -9.860 1.00 86.06 190 ILE A C 1
ATOM 1504 O O . ILE A 1 190 ? 8.713 -3.244 -10.917 1.00 86.06 190 ILE A O 1
ATOM 1508 N N . VAL A 1 191 ? 8.845 -2.398 -8.840 1.00 88.50 191 VAL A N 1
ATOM 1509 C CA . VAL A 1 191 ? 7.593 -1.646 -8.948 1.00 88.50 191 VAL A CA 1
ATOM 1510 C C . VAL A 1 191 ? 7.901 -0.214 -9.362 1.00 88.50 191 VAL A C 1
ATOM 1512 O O . VAL A 1 191 ? 8.440 0.567 -8.580 1.00 88.50 191 VAL A O 1
ATOM 1515 N N . TYR A 1 192 ? 7.561 0.121 -10.603 1.00 86.25 192 TYR A N 1
ATOM 1516 C CA . TYR A 1 192 ? 7.524 1.487 -11.106 1.00 86.25 192 TYR A CA 1
ATOM 1517 C C . TYR A 1 192 ? 6.135 2.066 -10.842 1.00 86.25 192 TYR A C 1
ATOM 1519 O O . TYR A 1 192 ? 5.158 1.668 -11.477 1.00 86.25 192 TYR A O 1
ATOM 1527 N N . ARG A 1 193 ? 6.033 3.023 -9.924 1.00 84.94 193 ARG A N 1
ATOM 1528 C CA . ARG A 1 193 ? 4.778 3.697 -9.606 1.00 84.94 193 ARG A CA 1
ATOM 1529 C C . ARG A 1 193 ? 4.840 5.163 -10.009 1.00 84.94 193 ARG A C 1
ATOM 1531 O O . ARG A 1 193 ? 5.635 5.901 -9.439 1.00 84.94 193 ARG A O 1
ATOM 1538 N N . ALA A 1 194 ? 3.979 5.603 -10.924 1.00 80.38 194 ALA A N 1
ATOM 1539 C CA . ALA A 1 194 ? 3.838 7.015 -11.281 1.00 80.38 194 ALA A CA 1
ATOM 1540 C C . ALA A 1 194 ? 2.475 7.570 -10.849 1.00 80.38 194 ALA A C 1
ATOM 1542 O O . ALA A 1 194 ? 1.420 7.202 -11.368 1.00 80.38 194 ALA A O 1
ATOM 1543 N N . GLU A 1 195 ? 2.518 8.514 -9.919 1.00 76.81 195 GLU A N 1
ATOM 1544 C CA . GLU A 1 195 ? 1.384 9.239 -9.355 1.00 76.81 195 GLU A CA 1
ATOM 1545 C C . GLU A 1 195 ? 1.512 10.745 -9.595 1.00 76.81 195 GLU A C 1
ATOM 1547 O O . GLU A 1 195 ? 2.568 11.260 -9.977 1.00 76.81 195 GLU A O 1
ATOM 1552 N N . ASN A 1 196 ? 0.426 11.473 -9.332 1.00 69.38 196 ASN A N 1
ATOM 1553 C CA . ASN A 1 196 ? 0.382 12.931 -9.424 1.00 69.38 196 ASN A CA 1
ATOM 1554 C C . ASN A 1 196 ? 1.359 13.591 -8.442 1.00 69.38 196 ASN A C 1
ATOM 1556 O O . ASN A 1 196 ? 1.058 13.771 -7.264 1.00 69.38 196 ASN A O 1
ATOM 1560 N N . GLY A 1 197 ? 2.520 14.000 -8.957 1.00 66.31 197 GLY A N 1
ATOM 1561 C CA . GLY A 1 197 ? 3.585 14.630 -8.183 1.00 66.31 197 GLY A CA 1
ATOM 1562 C C . GLY A 1 197 ? 4.502 13.640 -7.469 1.00 66.31 197 GLY A C 1
ATOM 1563 O O . GLY A 1 197 ? 5.329 14.070 -6.685 1.00 66.31 197 GLY A O 1
ATOM 1564 N N . TYR A 1 198 ? 4.405 12.334 -7.713 1.00 74.19 198 TYR A N 1
ATOM 1565 C CA . TYR A 1 198 ? 5.322 11.369 -7.108 1.00 74.19 198 TYR A CA 1
ATOM 1566 C C . TYR A 1 198 ? 5.576 10.201 -8.046 1.00 74.19 198 TYR A C 1
ATOM 1568 O O . TYR A 1 198 ? 4.641 9.546 -8.488 1.00 74.19 198 TYR A O 1
ATOM 1576 N N . THR A 1 199 ? 6.841 9.906 -8.319 1.00 76.81 199 THR A N 1
ATOM 1577 C CA . THR A 1 199 ? 7.229 8.658 -8.979 1.00 76.81 199 THR A CA 1
ATOM 1578 C C . THR A 1 199 ? 8.182 7.883 -8.085 1.00 76.81 199 THR A C 1
ATOM 1580 O O . THR A 1 199 ? 9.145 8.461 -7.567 1.00 76.81 199 THR A O 1
ATOM 1583 N N . SER A 1 200 ? 7.914 6.589 -7.910 1.00 80.06 200 SER A N 1
ATOM 1584 C CA . SER A 1 200 ? 8.822 5.648 -7.263 1.00 80.06 200 SER A CA 1
ATOM 1585 C C . SER A 1 200 ? 9.220 4.489 -8.155 1.00 80.06 200 SER A C 1
ATOM 1587 O O . SER A 1 200 ? 8.476 4.040 -9.022 1.00 80.06 200 SER A O 1
ATOM 1589 N N . LEU A 1 201 ? 10.430 4.011 -7.905 1.00 82.50 201 LEU A N 1
ATOM 1590 C CA . LEU A 1 201 ? 10.982 2.773 -8.420 1.00 82.50 201 LEU A CA 1
ATOM 1591 C C . LEU A 1 201 ? 11.480 1.993 -7.211 1.00 82.50 201 LEU A C 1
ATOM 1593 O O . LEU A 1 201 ? 12.502 2.340 -6.618 1.00 82.50 201 LEU A O 1
ATOM 1597 N N . THR A 1 202 ? 10.713 0.982 -6.824 1.00 86.25 202 THR A N 1
ATOM 1598 C CA . THR A 1 202 ? 10.942 0.232 -5.591 1.00 86.25 202 THR A CA 1
ATOM 1599 C C . THR A 1 202 ? 11.251 -1.220 -5.949 1.00 86.25 202 THR A C 1
ATOM 1601 O O . THR A 1 202 ? 10.342 -1.965 -6.324 1.00 86.25 202 THR A O 1
ATOM 1604 N N . PRO A 1 203 ? 12.526 -1.637 -5.891 1.00 86.88 203 PRO A N 1
ATOM 1605 C CA . PRO A 1 203 ? 12.888 -3.032 -6.068 1.00 86.88 203 PRO A CA 1
ATOM 1606 C C . PRO A 1 203 ? 12.514 -3.836 -4.826 1.00 86.88 203 PRO A C 1
ATOM 1608 O O . PRO A 1 203 ? 12.904 -3.501 -3.710 1.00 86.88 203 PRO A O 1
ATOM 1611 N N . ILE A 1 204 ? 11.791 -4.925 -5.040 1.00 87.38 204 ILE A N 1
ATOM 1612 C CA . ILE A 1 204 ? 11.470 -5.944 -4.050 1.00 87.38 204 ILE A CA 1
ATOM 1613 C C . ILE A 1 204 ? 12.311 -7.173 -4.375 1.00 87.38 204 ILE A C 1
ATOM 1615 O O . ILE A 1 204 ? 12.270 -7.658 -5.500 1.00 87.38 204 ILE A O 1
ATOM 1619 N N . VAL A 1 205 ? 13.073 -7.689 -3.415 1.00 85.56 205 VAL A N 1
ATOM 1620 C CA . VAL A 1 205 ? 13.890 -8.899 -3.564 1.00 85.56 205 VAL A CA 1
ATOM 1621 C C . VAL A 1 205 ? 13.445 -9.925 -2.537 1.00 85.56 205 VAL A C 1
ATOM 1623 O O . VAL A 1 205 ? 13.624 -9.721 -1.339 1.00 85.56 205 VAL A O 1
ATOM 1626 N N . GLY A 1 206 ? 12.858 -11.036 -2.989 1.00 82.38 206 GLY A N 1
ATOM 1627 C CA . GLY A 1 206 ? 12.392 -12.090 -2.082 1.00 82.38 206 GLY A CA 1
ATOM 1628 C C . GLY A 1 206 ? 11.392 -11.599 -1.028 1.00 82.38 206 GLY A C 1
ATOM 1629 O O . GLY A 1 206 ? 11.492 -12.002 0.129 1.00 82.38 206 GLY A O 1
ATOM 1630 N N . GLY A 1 207 ? 10.514 -10.659 -1.392 1.00 82.69 207 GLY A N 1
ATOM 1631 C CA . GLY A 1 207 ? 9.553 -10.038 -0.474 1.00 82.69 207 GLY A CA 1
ATOM 1632 C C . GLY A 1 207 ? 10.089 -8.885 0.360 1.00 82.69 207 GLY A C 1
ATOM 1633 O O . GLY A 1 207 ? 9.337 -8.332 1.154 1.00 82.69 207 GLY A O 1
ATOM 1634 N N . TRP A 1 208 ? 11.356 -8.503 0.186 1.00 83.50 208 TRP A N 1
ATOM 1635 C CA . TRP A 1 208 ? 11.958 -7.408 0.936 1.00 83.50 208 TRP A CA 1
ATOM 1636 C C . TRP A 1 208 ? 12.190 -6.190 0.051 1.00 83.50 208 TRP A C 1
ATOM 1638 O O . TRP A 1 208 ? 12.824 -6.312 -0.999 1.00 83.50 208 TRP A O 1
ATOM 1648 N N . PRO A 1 209 ? 11.721 -5.006 0.462 1.00 83.56 209 PRO A N 1
ATOM 1649 C CA . PRO A 1 209 ? 12.000 -3.783 -0.261 1.00 83.56 209 PRO A CA 1
ATOM 1650 C C . PRO A 1 209 ? 13.478 -3.436 -0.091 1.00 83.56 209 PRO A C 1
ATOM 1652 O O . PRO A 1 209 ? 13.987 -3.309 1.024 1.00 83.56 209 PRO A O 1
ATOM 1655 N N . TYR A 1 210 ? 14.183 -3.299 -1.205 1.00 79.56 210 TYR A N 1
ATOM 1656 C CA . TYR A 1 210 ? 15.569 -2.873 -1.195 1.00 79.56 210 TYR A CA 1
ATOM 1657 C C . TYR A 1 210 ? 15.586 -1.345 -1.166 1.00 79.56 210 TYR A C 1
ATOM 1659 O O . TYR A 1 210 ? 15.108 -0.694 -2.097 1.00 79.56 210 TYR A O 1
ATOM 1667 N N . ASP A 1 211 ? 16.080 -0.772 -0.065 1.00 67.62 211 ASP A N 1
ATOM 1668 C CA . ASP A 1 211 ? 16.110 0.678 0.106 1.00 67.62 211 ASP A CA 1
ATOM 1669 C C . ASP A 1 211 ? 17.148 1.293 -0.829 1.00 67.62 211 ASP A C 1
ATOM 1671 O O . ASP A 1 211 ? 18.337 0.960 -0.797 1.00 67.62 211 ASP A O 1
ATOM 1675 N N . ILE A 1 212 ? 16.678 2.180 -1.699 1.00 63.88 212 ILE A N 1
ATOM 1676 C CA . ILE A 1 212 ? 17.518 2.856 -2.673 1.00 63.88 212 ILE A CA 1
ATOM 1677 C C . ILE A 1 212 ? 17.348 4.348 -2.432 1.00 63.88 212 ILE A C 1
ATOM 1679 O O . ILE A 1 212 ? 16.262 4.880 -2.685 1.00 63.88 212 ILE A O 1
ATOM 1683 N N . PRO A 1 213 ? 18.416 5.044 -1.986 1.00 52.22 213 PRO A N 1
ATOM 1684 C CA . PRO A 1 213 ? 18.354 6.448 -1.566 1.00 52.22 213 PRO A CA 1
ATOM 1685 C C . PRO A 1 213 ? 17.814 7.398 -2.645 1.00 52.22 213 PRO A C 1
ATOM 1687 O O . PRO A 1 213 ? 17.436 8.531 -2.367 1.00 52.22 213 PRO A O 1
ATOM 1690 N N . TYR A 1 214 ? 17.785 6.924 -3.888 1.00 49.59 214 TYR A N 1
ATOM 1691 C CA . TYR A 1 214 ? 17.474 7.654 -5.103 1.00 49.59 214 TYR A CA 1
ATOM 1692 C C . TYR A 1 214 ? 16.284 7.041 -5.845 1.00 49.59 214 TYR A C 1
ATOM 1694 O O . TYR A 1 214 ? 16.233 7.127 -7.057 1.00 49.59 214 TYR A O 1
ATOM 1702 N N . GLY A 1 215 ? 15.358 6.356 -5.170 1.00 51.19 215 GLY A N 1
ATOM 1703 C CA . GLY A 1 215 ? 14.202 5.719 -5.820 1.00 51.19 215 GLY A CA 1
ATOM 1704 C C . GLY A 1 215 ? 12.988 6.633 -6.023 1.00 51.19 215 GLY A C 1
ATOM 1705 O O . GLY A 1 215 ? 11.959 6.155 -6.488 1.00 51.19 215 GLY A O 1
ATOM 1706 N N . ARG A 1 216 ? 13.045 7.912 -5.613 1.00 60.56 216 ARG A N 1
ATOM 1707 C CA . ARG A 1 216 ? 11.855 8.770 -5.429 1.00 60.56 216 ARG A CA 1
ATOM 1708 C C . ARG A 1 216 ? 12.063 10.191 -5.931 1.00 60.56 216 ARG A C 1
ATOM 1710 O O . ARG A 1 216 ? 12.992 10.859 -5.484 1.00 60.56 216 ARG A O 1
ATOM 1717 N N . TYR A 1 217 ? 11.171 10.669 -6.802 1.00 62.97 217 TYR A N 1
ATOM 1718 C CA . TYR A 1 217 ? 11.262 12.025 -7.352 1.00 62.97 217 TYR A CA 1
ATOM 1719 C C . TYR A 1 217 ? 9.897 12.646 -7.577 1.00 62.97 217 TYR A C 1
ATOM 1721 O O . TYR A 1 217 ? 8.916 11.980 -7.913 1.00 62.97 217 TYR A O 1
ATOM 1729 N N . PHE A 1 218 ? 9.903 13.964 -7.452 1.00 57.38 218 PHE A N 1
ATOM 1730 C CA . PHE A 1 218 ? 8.850 14.850 -7.898 1.00 57.38 218 PHE A CA 1
ATOM 1731 C C . PHE A 1 218 ? 9.233 15.282 -9.315 1.00 57.38 218 PHE A C 1
ATOM 1733 O O . PHE A 1 218 ? 10.235 15.971 -9.514 1.00 57.38 218 PHE A O 1
ATOM 1740 N N . ALA A 1 219 ? 8.501 14.802 -10.313 1.00 56.25 219 ALA A N 1
ATOM 1741 C CA . ALA A 1 219 ? 8.620 15.272 -11.685 1.00 56.25 219 ALA A CA 1
ATOM 1742 C C . ALA A 1 219 ? 7.209 15.577 -12.182 1.00 56.25 219 ALA A C 1
ATOM 1744 O O . ALA A 1 219 ? 6.322 14.728 -12.108 1.00 56.25 219 ALA A O 1
ATOM 1745 N N . TYR A 1 220 ? 7.009 16.821 -12.610 1.00 55.25 220 TYR A N 1
ATOM 1746 C CA . TYR A 1 220 ? 5.730 17.328 -13.109 1.00 55.25 220 TYR A CA 1
ATOM 1747 C C . TYR A 1 220 ? 5.692 17.389 -14.642 1.00 55.25 220 TYR A C 1
ATOM 1749 O O . TYR A 1 220 ? 4.621 17.605 -15.201 1.00 55.25 220 TYR A O 1
ATOM 1757 N N . ASP A 1 221 ? 6.839 17.185 -15.301 1.00 58.25 221 ASP A N 1
ATOM 1758 C CA . ASP A 1 221 ? 7.004 17.271 -16.752 1.00 58.25 221 ASP A CA 1
ATOM 1759 C C . ASP A 1 221 ? 7.455 15.923 -17.349 1.00 58.25 221 ASP A C 1
ATOM 1761 O O . ASP A 1 221 ? 8.334 15.242 -16.808 1.00 58.25 221 ASP A O 1
ATOM 1765 N N . GLU A 1 222 ? 6.835 15.526 -18.462 1.00 59.66 222 GLU A N 1
ATOM 1766 C CA . GLU A 1 222 ? 6.946 14.189 -19.066 1.00 59.66 222 GLU A CA 1
ATOM 1767 C C . GLU A 1 222 ? 8.360 13.852 -19.576 1.00 59.66 222 GLU A C 1
ATOM 1769 O O . GLU A 1 222 ? 8.854 12.759 -19.273 1.00 59.66 222 GLU A O 1
ATOM 1774 N N . PRO A 1 223 ? 9.083 14.742 -20.290 1.00 61.00 223 PRO A N 1
ATOM 1775 C CA . PRO A 1 223 ? 10.431 14.432 -20.774 1.00 61.00 223 PRO A CA 1
ATOM 1776 C C . PRO A 1 223 ? 11.434 14.283 -19.624 1.00 61.00 223 PRO A C 1
ATOM 1778 O O . PRO A 1 223 ? 12.359 13.465 -19.678 1.00 61.00 223 PRO A O 1
ATOM 1781 N N . GLU A 1 224 ? 11.242 15.056 -18.552 1.00 63.44 224 GLU A N 1
ATOM 1782 C CA . GLU A 1 224 ? 12.075 14.967 -17.360 1.00 63.44 224 GLU A CA 1
ATOM 1783 C C . GLU A 1 224 ? 11.810 13.668 -16.587 1.00 63.44 224 GLU A C 1
ATOM 1785 O O . GLU A 1 224 ? 12.760 13.048 -16.098 1.00 63.44 224 GLU A O 1
ATOM 1790 N N . LEU A 1 225 ? 10.549 13.222 -16.541 1.00 63.09 225 LEU A N 1
ATOM 1791 C CA . LEU A 1 225 ? 10.139 11.952 -15.947 1.00 63.09 225 LEU A CA 1
ATOM 1792 C C . LEU A 1 225 ? 10.844 10.767 -16.621 1.00 63.09 225 LEU A C 1
ATOM 1794 O O . LEU A 1 225 ? 11.421 9.948 -15.913 1.00 63.09 225 LEU A O 1
ATOM 1798 N N . VAL A 1 226 ? 10.889 10.706 -17.959 1.00 63.25 226 VAL A N 1
ATOM 1799 C CA . VAL A 1 226 ? 11.577 9.621 -18.695 1.00 63.25 226 VAL A CA 1
ATOM 1800 C C . VAL A 1 226 ? 13.084 9.630 -18.437 1.00 63.25 226 VAL A C 1
ATOM 1802 O O . VAL A 1 226 ? 13.673 8.593 -18.126 1.00 63.25 226 VAL A O 1
ATOM 1805 N N . ARG A 1 227 ? 13.725 10.804 -18.530 1.00 64.81 227 ARG A N 1
ATOM 1806 C CA . ARG A 1 227 ? 15.178 10.932 -18.336 1.00 64.81 227 ARG A CA 1
ATOM 1807 C C . ARG A 1 227 ? 15.598 10.571 -16.911 1.00 64.81 227 ARG A C 1
ATOM 1809 O O . ARG A 1 227 ? 16.619 9.913 -16.718 1.00 64.81 227 ARG A O 1
ATOM 1816 N N . LYS A 1 228 ? 14.831 11.012 -15.909 1.00 65.44 228 LYS A N 1
ATOM 1817 C CA . LYS A 1 228 ? 15.083 10.662 -14.508 1.00 65.44 228 LYS A CA 1
ATOM 1818 C C . LYS A 1 228 ? 14.782 9.185 -14.267 1.00 65.44 228 LYS A C 1
ATOM 1820 O O . LYS A 1 228 ? 15.633 8.511 -13.698 1.00 65.44 228 LYS A O 1
ATOM 1825 N N . ALA A 1 229 ? 13.643 8.674 -14.742 1.00 63.81 229 ALA A N 1
ATOM 1826 C CA . ALA A 1 229 ? 13.251 7.270 -14.599 1.00 63.81 229 ALA A CA 1
ATOM 1827 C C . ALA A 1 229 ? 14.354 6.307 -15.047 1.00 63.81 229 ALA A C 1
ATOM 1829 O O . ALA A 1 229 ? 14.606 5.337 -14.346 1.00 63.81 229 ALA A O 1
ATOM 1830 N N . ASP A 1 230 ? 15.066 6.613 -16.133 1.00 65.56 230 ASP A N 1
ATOM 1831 C CA . ASP A 1 230 ? 16.211 5.825 -16.597 1.00 65.56 230 ASP A CA 1
ATOM 1832 C C . ASP A 1 230 ? 17.353 5.753 -15.565 1.00 65.56 230 ASP A C 1
ATOM 1834 O O . ASP A 1 230 ? 17.724 4.670 -15.110 1.00 65.56 230 ASP A O 1
ATOM 1838 N N . SER A 1 231 ? 17.880 6.899 -15.119 1.00 65.88 231 SER A N 1
ATOM 1839 C CA . SER A 1 231 ? 18.953 6.939 -14.109 1.00 65.88 231 SER A CA 1
ATOM 1840 C C . SER A 1 231 ? 18.550 6.232 -12.812 1.00 65.88 231 SER A C 1
ATOM 1842 O O . SER A 1 231 ? 19.376 5.601 -12.144 1.00 65.88 231 SER A O 1
ATOM 1844 N N . ILE A 1 232 ? 17.281 6.354 -12.437 1.00 64.31 232 ILE A N 1
ATOM 1845 C CA . ILE A 1 232 ? 16.725 5.769 -11.220 1.00 64.31 232 ILE A CA 1
ATOM 1846 C C . ILE A 1 232 ? 16.572 4.277 -11.377 1.00 64.31 232 ILE A C 1
ATOM 1848 O O . ILE A 1 232 ? 16.930 3.542 -10.466 1.00 64.31 232 ILE A O 1
ATOM 1852 N N . PHE A 1 233 ? 16.066 3.825 -12.517 1.00 68.81 233 PHE A N 1
ATOM 1853 C CA . PHE A 1 233 ? 15.900 2.418 -12.812 1.00 68.81 233 PHE A CA 1
ATOM 1854 C C . PHE A 1 233 ? 17.247 1.707 -12.725 1.00 68.81 233 PHE A C 1
ATOM 1856 O O . PHE A 1 233 ? 17.379 0.733 -11.990 1.00 68.81 233 PHE A O 1
ATOM 1863 N N . TRP A 1 234 ? 18.293 2.267 -13.335 1.00 67.81 234 TRP A N 1
ATOM 1864 C CA . TRP A 1 234 ? 19.634 1.689 -13.250 1.00 67.81 234 TRP A CA 1
ATOM 1865 C C . TRP A 1 234 ? 20.237 1.747 -11.858 1.00 67.81 234 TRP A C 1
ATOM 1867 O O . TRP A 1 234 ? 20.960 0.833 -11.469 1.00 67.81 234 TRP A O 1
ATOM 1877 N N . THR A 1 235 ? 19.915 2.780 -11.082 1.00 67.69 235 THR A N 1
ATOM 1878 C CA . THR A 1 235 ? 20.268 2.821 -9.659 1.00 67.69 235 THR A CA 1
ATOM 1879 C C . THR A 1 235 ? 19.475 1.772 -8.878 1.00 67.69 235 THR A C 1
ATOM 1881 O O . THR A 1 235 ? 20.018 1.154 -7.967 1.00 67.69 235 THR A O 1
ATOM 1884 N N . SER A 1 236 ? 18.239 1.498 -9.298 1.00 62.56 236 SER A N 1
ATOM 1885 C CA . SER A 1 236 ? 17.326 0.551 -8.668 1.00 62.56 236 SER A CA 1
ATOM 1886 C C . SER A 1 236 ? 17.741 -0.904 -8.886 1.00 62.56 236 SER A C 1
ATOM 1888 O O . SER A 1 236 ? 17.635 -1.754 -8.006 1.00 62.56 236 SER A O 1
ATOM 1890 N N . VAL A 1 237 ? 18.337 -1.169 -10.045 1.00 67.19 237 VAL A N 1
ATOM 1891 C CA . VAL A 1 237 ? 18.927 -2.458 -10.417 1.00 67.19 237 VAL A CA 1
ATOM 1892 C C . VAL A 1 237 ? 20.297 -2.679 -9.741 1.00 67.19 237 VAL A C 1
ATOM 1894 O O . VAL A 1 237 ? 20.829 -3.787 -9.785 1.00 67.19 237 VAL A O 1
ATOM 1897 N N . ARG A 1 238 ? 20.867 -1.706 -9.003 1.00 68.38 238 ARG A N 1
ATOM 1898 C CA . ARG A 1 238 ? 22.107 -1.904 -8.205 1.00 68.38 238 ARG A CA 1
ATOM 1899 C C . ARG A 1 238 ? 21.926 -2.766 -6.945 1.00 68.38 238 ARG A C 1
ATOM 1901 O O . ARG A 1 238 ? 22.795 -2.782 -6.078 1.00 68.38 238 ARG A O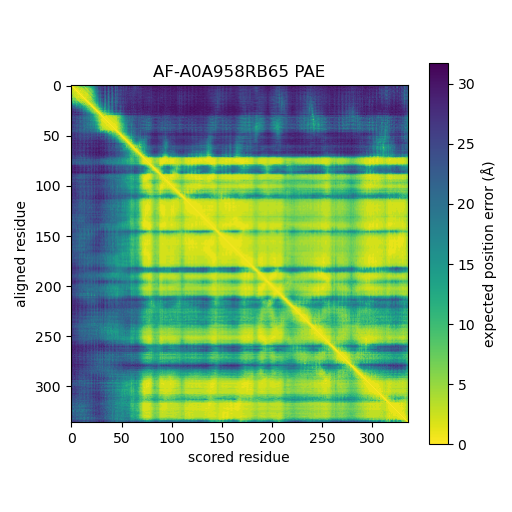 1
ATOM 1908 N N . CYS A 1 239 ? 20.844 -3.525 -6.861 1.00 70.31 239 CYS A N 1
ATOM 1909 C CA . CYS A 1 239 ? 20.708 -4.687 -5.989 1.00 70.31 239 CYS A CA 1
ATOM 1910 C C . CYS A 1 239 ? 21.815 -5.752 -6.242 1.00 70.31 239 CYS A C 1
ATOM 1912 O O . CYS A 1 239 ? 22.573 -5.652 -7.229 1.00 70.31 239 CYS A O 1
ATOM 1914 N N . PRO A 1 240 ? 21.931 -6.779 -5.371 1.00 73.12 240 PRO A N 1
ATOM 1915 C CA . PRO A 1 240 ? 22.869 -7.881 -5.566 1.00 73.12 240 PRO A CA 1
ATOM 1916 C C . PRO A 1 240 ? 22.748 -8.502 -6.963 1.00 73.12 240 PRO A C 1
ATOM 1918 O O . PRO A 1 240 ? 21.653 -8.715 -7.474 1.00 73.12 240 PRO A O 1
ATOM 1921 N N . TYR A 1 241 ? 23.892 -8.810 -7.584 1.00 72.12 241 TYR A N 1
ATOM 1922 C CA . TYR A 1 241 ? 23.974 -9.254 -8.984 1.00 72.12 241 TYR A CA 1
ATOM 1923 C C . TYR A 1 241 ? 23.017 -10.412 -9.326 1.00 72.12 241 TYR A C 1
ATOM 1925 O O . TYR A 1 241 ? 22.418 -10.415 -10.397 1.00 72.12 241 TYR A O 1
ATOM 1933 N N . TYR A 1 242 ? 22.827 -11.362 -8.404 1.00 74.31 242 TYR A N 1
ATOM 1934 C CA . TYR A 1 242 ? 21.975 -12.540 -8.612 1.00 74.31 242 TYR A CA 1
ATOM 1935 C C . TYR A 1 242 ? 20.481 -12.219 -8.719 1.00 74.31 242 TYR A C 1
ATOM 1937 O O . TYR A 1 242 ? 19.754 -12.948 -9.392 1.00 74.31 242 TYR A O 1
ATOM 1945 N N . ASP A 1 243 ? 20.032 -11.129 -8.099 1.00 78.12 243 ASP A N 1
ATOM 1946 C CA . ASP A 1 243 ? 18.618 -10.753 -8.060 1.00 78.12 243 ASP A CA 1
ATOM 1947 C C . ASP A 1 243 ? 18.215 -9.892 -9.258 1.00 78.12 243 ASP A C 1
ATOM 1949 O O . ASP A 1 243 ? 17.044 -9.874 -9.638 1.00 78.12 243 ASP A O 1
ATOM 1953 N N . ARG A 1 244 ? 19.191 -9.244 -9.913 1.00 78.25 244 ARG A N 1
ATOM 1954 C CA . ARG A 1 244 ? 18.978 -8.355 -11.070 1.00 78.25 244 ARG A CA 1
ATOM 1955 C C . ARG A 1 244 ? 18.183 -9.019 -12.174 1.00 78.25 244 ARG A C 1
ATOM 1957 O O . ARG A 1 244 ? 17.242 -8.431 -12.688 1.00 78.25 244 ARG A O 1
ATOM 1964 N N . LYS A 1 245 ? 18.532 -10.259 -12.510 1.00 77.25 245 LYS A N 1
ATOM 1965 C CA . LYS A 1 245 ? 17.835 -11.037 -13.536 1.00 77.25 245 LYS A CA 1
ATOM 1966 C C . LYS A 1 245 ? 16.343 -11.177 -1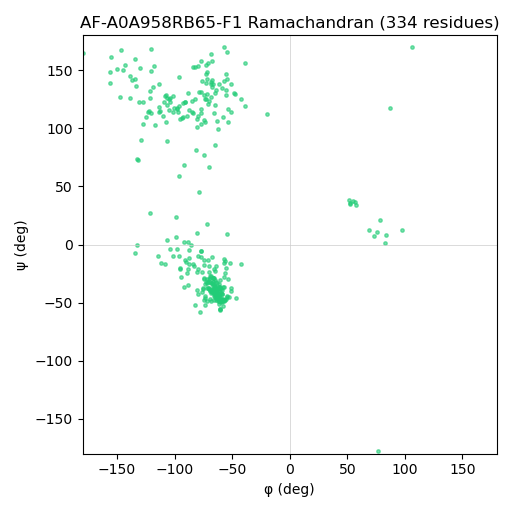3.222 1.00 77.25 245 LYS A C 1
ATOM 1968 O O . LYS A 1 245 ? 15.516 -10.936 -14.092 1.00 77.25 245 LYS A O 1
ATOM 1973 N N . ASN A 1 246 ? 16.007 -11.544 -11.985 1.00 79.44 246 ASN A N 1
ATOM 1974 C CA . ASN A 1 246 ? 14.615 -11.736 -11.578 1.00 79.44 246 ASN A CA 1
ATOM 1975 C C . ASN A 1 246 ? 13.866 -10.400 -11.501 1.00 79.44 246 ASN A C 1
ATOM 1977 O O . ASN A 1 246 ? 12.711 -10.328 -11.897 1.00 79.44 246 ASN A O 1
ATOM 1981 N N . LEU A 1 247 ? 14.535 -9.339 -11.052 1.00 80.94 247 LEU A N 1
ATOM 1982 C CA . LEU A 1 247 ? 13.984 -7.986 -11.006 1.00 80.94 247 LEU A CA 1
ATOM 1983 C C . LEU A 1 247 ? 13.675 -7.426 -12.402 1.00 80.94 247 LEU A C 1
ATOM 1985 O O . LEU A 1 247 ? 12.595 -6.889 -12.622 1.00 80.94 247 LEU A O 1
ATOM 1989 N N . LEU A 1 248 ? 14.599 -7.582 -13.353 1.00 77.88 248 LEU A N 1
ATOM 1990 C CA . LEU A 1 248 ? 14.435 -7.125 -14.738 1.00 77.88 248 LEU A CA 1
ATOM 1991 C C . LEU A 1 248 ? 13.389 -7.941 -15.508 1.00 77.88 248 LEU A C 1
ATOM 1993 O O . LEU A 1 248 ? 12.751 -7.419 -16.419 1.00 77.88 248 LEU A O 1
ATOM 1997 N N . ALA A 1 249 ? 13.202 -9.209 -15.137 1.00 77.69 249 ALA A N 1
ATOM 1998 C CA . ALA A 1 249 ? 12.154 -10.055 -15.696 1.00 77.69 249 ALA A CA 1
ATOM 1999 C C . ALA A 1 249 ? 10.749 -9.707 -15.168 1.00 77.69 249 ALA A C 1
ATOM 2001 O O . ALA A 1 249 ? 9.768 -10.106 -15.787 1.00 77.69 249 ALA A O 1
ATOM 2002 N N . ASN A 1 250 ? 10.648 -8.980 -14.048 1.00 81.62 250 ASN A N 1
ATOM 2003 C CA . ASN A 1 250 ? 9.389 -8.700 -13.356 1.00 81.62 250 ASN A CA 1
ATOM 2004 C C . ASN A 1 250 ? 9.271 -7.207 -13.028 1.00 81.62 250 ASN A C 1
ATOM 2006 O O . ASN A 1 250 ? 9.407 -6.787 -11.877 1.00 81.62 250 ASN A O 1
ATOM 2010 N N . ILE A 1 251 ? 9.025 -6.388 -14.048 1.00 83.50 251 ILE A N 1
ATOM 2011 C CA . ILE A 1 251 ? 8.808 -4.950 -13.870 1.00 83.50 251 ILE A CA 1
ATOM 2012 C C . ILE A 1 251 ? 7.305 -4.689 -13.848 1.00 83.50 251 ILE A C 1
ATOM 2014 O O . ILE A 1 251 ? 6.618 -4.906 -14.839 1.00 83.50 251 ILE A O 1
ATOM 2018 N N . ILE A 1 252 ? 6.790 -4.190 -12.729 1.00 87.00 252 ILE A N 1
ATOM 2019 C CA . ILE A 1 252 ? 5.373 -3.875 -12.564 1.00 87.00 252 ILE A CA 1
ATOM 2020 C C . ILE A 1 252 ? 5.200 -2.364 -12.644 1.00 87.00 252 ILE A C 1
ATOM 2022 O O . ILE A 1 252 ? 5.795 -1.626 -11.863 1.00 87.00 252 ILE A O 1
ATOM 2026 N N . VAL A 1 253 ? 4.368 -1.900 -13.573 1.00 85.75 253 VAL A N 1
ATOM 2027 C CA . VAL A 1 253 ? 4.124 -0.471 -13.805 1.00 85.75 253 VAL A CA 1
ATOM 2028 C C . VAL A 1 253 ? 2.717 -0.107 -13.332 1.00 85.75 253 VAL A C 1
ATOM 2030 O O . VAL A 1 253 ? 1.737 -0.688 -13.801 1.00 85.75 253 VAL A O 1
ATOM 2033 N N . CYS A 1 254 ? 2.598 0.856 -12.414 1.00 87.31 254 CYS A N 1
ATOM 2034 C CA . CYS A 1 254 ? 1.327 1.219 -11.787 1.00 87.31 254 CYS A CA 1
ATOM 2035 C C . CYS A 1 254 ? 1.168 2.705 -11.436 1.00 87.31 254 CYS A C 1
ATOM 2037 O O . CYS A 1 254 ? 2.125 3.476 -11.440 1.00 87.31 254 CYS A O 1
ATOM 2039 N N . GLY A 1 255 ? -0.062 3.099 -11.107 1.00 84.31 255 GLY A N 1
ATOM 2040 C CA . GLY A 1 255 ? -0.404 4.449 -10.655 1.00 84.31 255 GLY A CA 1
ATOM 2041 C C . GLY A 1 255 ? -1.140 5.299 -11.692 1.00 84.31 255 GLY A C 1
ATOM 2042 O O . GLY A 1 255 ? -1.289 4.922 -12.857 1.00 84.31 255 GLY A O 1
ATOM 2043 N N . ASN A 1 256 ? -1.648 6.447 -11.244 1.00 78.94 256 ASN A N 1
ATOM 2044 C CA . ASN A 1 256 ? -2.571 7.288 -12.015 1.00 78.94 256 ASN A CA 1
ATOM 2045 C C . ASN A 1 256 ? -1.973 7.898 -13.283 1.00 78.94 256 ASN A C 1
ATOM 2047 O O . ASN A 1 256 ? -2.654 8.024 -14.301 1.00 78.94 256 ASN A O 1
ATOM 2051 N N . ASN A 1 257 ? -0.693 8.268 -13.244 1.00 75.62 257 ASN A N 1
ATOM 2052 C CA . ASN A 1 257 ? -0.055 8.922 -14.386 1.00 75.62 257 ASN A CA 1
ATOM 2053 C C . ASN A 1 257 ? 0.307 7.949 -15.503 1.00 75.62 257 ASN A C 1
ATOM 2055 O O . ASN A 1 257 ? 0.595 8.371 -16.620 1.00 75.62 257 ASN A O 1
ATOM 2059 N N . VAL A 1 258 ? 0.213 6.650 -15.228 1.00 72.38 258 VAL A N 1
ATOM 2060 C CA . VAL A 1 258 ? 0.486 5.605 -16.204 1.00 72.38 258 VAL A CA 1
ATOM 2061 C C . VAL A 1 258 ? -0.707 5.377 -17.143 1.00 72.38 258 VAL A C 1
ATOM 2063 O O . VAL A 1 258 ? -0.534 4.860 -18.242 1.00 72.38 258 VAL A O 1
ATOM 2066 N N . THR A 1 259 ? -1.934 5.729 -16.743 1.00 63.75 259 THR A N 1
ATOM 2067 C CA . THR A 1 259 ? -3.143 5.521 -17.567 1.00 63.75 259 THR A CA 1
ATOM 2068 C C . THR A 1 259 ? -3.556 6.723 -18.395 1.00 63.75 259 THR A C 1
ATOM 2070 O O . THR A 1 259 ? -4.271 6.570 -19.380 1.00 63.75 259 THR A O 1
ATOM 2073 N N . SER A 1 260 ? -3.118 7.922 -18.021 1.00 55.44 260 SER A N 1
ATOM 2074 C CA . SER A 1 260 ? -3.229 9.076 -18.908 1.00 55.44 260 SER A CA 1
ATOM 2075 C C . SER A 1 260 ? -2.226 8.927 -20.057 1.00 55.44 260 SER A C 1
ATOM 2077 O O . SER A 1 260 ? -1.136 8.408 -19.825 1.00 55.44 260 SER A O 1
ATOM 2079 N N . ASN A 1 261 ? -2.531 9.434 -21.258 1.00 48.94 261 ASN A N 1
ATOM 2080 C CA . ASN A 1 261 ? -1.619 9.522 -22.424 1.00 48.94 261 ASN A CA 1
ATOM 2081 C C . ASN A 1 261 ? -0.274 10.253 -22.150 1.00 48.94 261 ASN A C 1
ATOM 2083 O O . ASN A 1 261 ? 0.456 10.564 -23.083 1.00 48.94 261 ASN A O 1
ATOM 2087 N N . LYS A 1 262 ? 0.020 10.556 -20.882 1.00 53.09 262 LYS A N 1
ATOM 2088 C CA . LYS A 1 262 ? 1.194 11.238 -20.350 1.00 53.09 262 LYS A CA 1
ATOM 2089 C C . LYS A 1 262 ? 2.366 10.323 -20.040 1.00 53.09 262 LYS A C 1
ATOM 2091 O O . LYS A 1 262 ? 3.478 10.800 -19.848 1.00 53.09 262 LYS A O 1
ATOM 2096 N N . MET A 1 263 ? 2.145 9.011 -19.945 1.00 59.19 263 MET A N 1
ATOM 2097 C CA . MET A 1 263 ? 3.278 8.108 -20.074 1.00 59.19 263 MET A CA 1
ATOM 2098 C C . MET A 1 263 ? 3.587 8.046 -21.572 1.00 59.19 263 MET A C 1
ATOM 2100 O O . MET A 1 263 ? 2.723 7.581 -22.321 1.00 59.19 263 MET A O 1
ATOM 2104 N N . PRO A 1 264 ? 4.742 8.559 -22.034 1.00 52.97 264 PRO A N 1
ATOM 2105 C CA . PRO A 1 264 ? 4.985 8.692 -23.460 1.00 52.97 264 PRO A CA 1
ATOM 2106 C C . PRO A 1 264 ? 4.796 7.337 -24.131 1.00 52.97 264 PRO A C 1
ATOM 2108 O O . PRO A 1 264 ? 5.285 6.321 -23.630 1.00 52.97 264 PRO A O 1
ATOM 2111 N N . ALA A 1 265 ? 4.056 7.314 -25.242 1.00 52.62 265 ALA A N 1
ATOM 2112 C CA . ALA A 1 265 ? 3.938 6.125 -26.070 1.00 52.62 265 ALA A CA 1
ATOM 2113 C C . ALA A 1 265 ? 5.358 5.619 -26.367 1.00 52.62 265 ALA A C 1
ATOM 2115 O O . ALA A 1 265 ? 6.159 6.315 -26.987 1.00 52.62 265 ALA A O 1
ATOM 2116 N N . GLY A 1 266 ? 5.693 4.441 -25.842 1.00 58.50 266 GLY A N 1
ATOM 2117 C CA . GLY A 1 266 ? 7.047 3.905 -25.908 1.00 58.50 266 GLY A CA 1
ATOM 2118 C C . GLY A 1 266 ? 7.926 4.128 -24.677 1.00 58.50 266 GLY A C 1
ATOM 2119 O O . GLY A 1 266 ? 9.109 3.854 -24.787 1.00 58.50 266 GLY A O 1
ATOM 2120 N N . PHE A 1 267 ? 7.424 4.549 -23.509 1.00 66.94 267 PHE A N 1
ATOM 2121 C CA . PHE A 1 267 ? 8.184 4.443 -22.251 1.00 66.94 267 PHE A CA 1
ATOM 2122 C C . PHE A 1 267 ? 8.524 2.982 -21.951 1.00 66.94 267 PHE A C 1
ATOM 2124 O O . PHE A 1 267 ? 9.682 2.657 -21.727 1.00 66.94 267 PHE A O 1
ATOM 2131 N N . GLU A 1 268 ? 7.530 2.096 -22.043 1.00 68.00 268 GLU A N 1
ATOM 2132 C CA . GLU A 1 268 ? 7.708 0.646 -21.901 1.00 68.00 268 GLU A CA 1
ATOM 2133 C C . GLU A 1 268 ? 8.724 0.134 -22.925 1.00 68.00 268 GLU A C 1
ATOM 2135 O O . GLU A 1 268 ? 9.712 -0.480 -22.545 1.00 68.00 268 GLU A O 1
ATOM 2140 N N . LYS A 1 269 ? 8.570 0.522 -24.197 1.00 70.25 269 LYS A N 1
ATOM 2141 C CA . LYS A 1 269 ? 9.538 0.210 -25.254 1.00 70.25 269 LYS A CA 1
ATOM 2142 C C . LYS A 1 269 ? 10.929 0.802 -24.989 1.00 70.25 269 LYS A C 1
ATOM 2144 O O . LYS A 1 269 ? 11.917 0.148 -25.251 1.00 70.25 269 LYS A O 1
ATOM 2149 N N . THR A 1 270 ? 11.034 2.012 -24.446 1.00 68.38 270 THR A N 1
ATOM 2150 C CA . THR A 1 270 ? 12.314 2.667 -24.122 1.00 68.38 270 THR A CA 1
ATOM 2151 C C . THR A 1 270 ? 13.007 1.942 -22.976 1.00 68.38 270 THR A C 1
ATOM 2153 O O . THR A 1 270 ? 14.225 1.788 -22.995 1.00 68.38 270 THR A O 1
ATOM 2156 N N . MET A 1 271 ? 12.242 1.493 -21.982 1.00 67.81 271 MET A N 1
ATOM 2157 C CA . MET A 1 271 ? 12.740 0.667 -20.890 1.00 67.81 271 MET A CA 1
ATOM 2158 C C . MET A 1 271 ? 13.189 -0.694 -21.422 1.00 67.81 271 MET A C 1
ATOM 2160 O O . MET A 1 271 ? 14.309 -1.101 -21.136 1.00 67.81 271 MET A O 1
ATOM 2164 N N . GLU A 1 272 ? 12.375 -1.351 -22.253 1.00 68.88 272 GLU A N 1
ATOM 2165 C CA . GLU A 1 272 ? 12.722 -2.608 -22.924 1.00 68.88 272 GLU A CA 1
ATOM 2166 C C . GLU A 1 272 ? 13.980 -2.464 -23.791 1.00 68.88 272 GLU A C 1
ATOM 2168 O O . GLU A 1 272 ? 14.937 -3.194 -23.566 1.00 68.88 272 GLU A O 1
ATOM 2173 N N . ASP A 1 273 ? 14.036 -1.487 -24.701 1.00 70.19 273 ASP A N 1
ATOM 2174 C CA . ASP A 1 273 ? 15.166 -1.224 -25.605 1.00 70.19 273 ASP A CA 1
ATOM 2175 C C . ASP A 1 273 ? 16.459 -0.931 -24.819 1.00 70.19 273 ASP A C 1
ATOM 2177 O O . ASP A 1 273 ? 17.545 -1.371 -25.198 1.00 70.19 273 ASP A O 1
ATOM 2181 N N . ARG A 1 274 ? 16.367 -0.211 -23.693 1.00 66.62 274 ARG A N 1
ATOM 2182 C CA . ARG A 1 274 ? 17.525 0.088 -22.833 1.00 66.62 274 ARG A CA 1
ATOM 2183 C C . ARG A 1 274 ? 17.976 -1.109 -22.008 1.00 66.62 274 ARG A C 1
ATOM 2185 O O . ARG A 1 274 ? 19.182 -1.297 -21.839 1.00 66.62 274 ARG A O 1
ATOM 2192 N N . ILE A 1 275 ?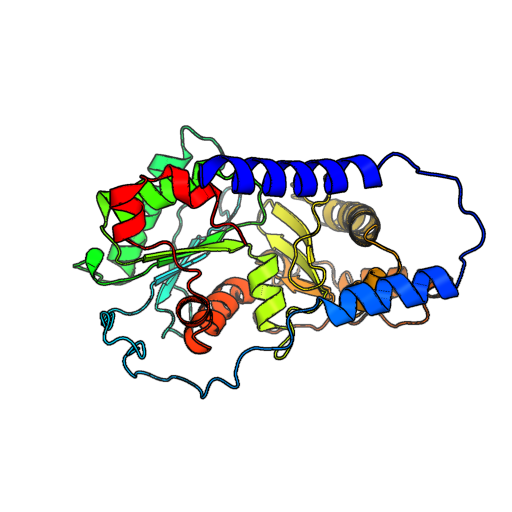 17.045 -1.912 -21.495 1.00 65.12 275 ILE A N 1
ATOM 2193 C CA . ILE A 1 275 ? 17.381 -3.169 -20.818 1.00 65.12 275 ILE A CA 1
ATOM 2194 C C . ILE A 1 275 ? 18.010 -4.135 -21.822 1.00 65.12 275 ILE A C 1
ATOM 2196 O O . ILE A 1 275 ? 19.024 -4.760 -21.516 1.00 65.12 275 ILE A O 1
ATOM 2200 N N . ASP A 1 276 ? 17.479 -4.180 -23.042 1.00 63.72 276 ASP A N 1
ATOM 2201 C CA . ASP A 1 276 ? 17.983 -5.004 -24.130 1.00 63.72 276 ASP A CA 1
ATOM 2202 C C . ASP A 1 276 ? 19.358 -4.544 -24.630 1.00 63.72 276 ASP A C 1
ATOM 2204 O O . ASP A 1 276 ? 20.204 -5.378 -24.936 1.00 63.72 276 ASP A O 1
ATOM 2208 N N . TYR A 1 277 ? 19.661 -3.246 -24.616 1.00 60.12 277 TYR A N 1
ATOM 2209 C CA . TYR A 1 277 ? 21.020 -2.751 -24.863 1.00 60.12 277 TYR A CA 1
ATOM 2210 C C . TYR A 1 277 ? 22.028 -3.259 -23.811 1.00 60.12 277 TYR A C 1
ATOM 2212 O O . TYR A 1 277 ? 23.177 -3.560 -24.129 1.00 60.12 277 TYR A O 1
ATOM 2220 N N . GLN A 1 278 ? 21.591 -3.417 -22.559 1.00 57.66 278 GLN A N 1
ATOM 2221 C CA . GLN A 1 278 ? 22.400 -3.958 -21.459 1.00 57.66 278 GLN A CA 1
ATOM 2222 C C . GLN A 1 278 ? 22.343 -5.499 -21.359 1.00 57.66 278 GLN A C 1
ATOM 2224 O O . GLN A 1 278 ? 23.091 -6.088 -20.574 1.00 57.66 278 GLN A O 1
ATOM 2229 N N . ARG A 1 279 ? 21.525 -6.192 -22.180 1.00 51.91 279 ARG A N 1
ATOM 2230 C CA . ARG A 1 279 ? 21.492 -7.672 -22.275 1.00 51.91 279 ARG A CA 1
ATOM 2231 C C . ARG A 1 279 ? 22.843 -8.291 -22.579 1.00 51.91 279 ARG A C 1
ATOM 2233 O O . ARG A 1 279 ? 23.021 -9.469 -22.272 1.00 51.91 279 ARG A O 1
ATOM 2240 N N . LEU A 1 280 ? 23.772 -7.509 -23.128 1.00 49.78 280 LEU A N 1
ATOM 2241 C CA . LEU A 1 280 ? 25.162 -7.902 -23.336 1.00 49.78 280 LEU A CA 1
ATOM 2242 C C . LEU A 1 280 ? 25.830 -8.447 -22.050 1.00 49.78 280 LEU A C 1
ATOM 2244 O O . LEU A 1 280 ? 26.832 -9.144 -22.162 1.00 49.78 280 LEU A O 1
ATOM 2248 N N . GLU A 1 281 ? 25.253 -8.223 -20.857 1.00 53.12 281 GLU A N 1
ATOM 2249 C CA . GLU A 1 281 ? 25.724 -8.794 -19.584 1.00 53.12 281 GLU A CA 1
ATOM 2250 C C . GLU A 1 281 ? 24.807 -9.848 -18.906 1.00 53.12 281 GLU A C 1
ATOM 2252 O O . GLU A 1 281 ? 25.289 -10.543 -18.008 1.00 53.12 281 GLU A O 1
ATOM 2257 N N . TYR A 1 282 ? 23.518 -9.996 -19.270 1.00 53.81 282 TYR A N 1
ATOM 2258 C CA . TYR A 1 282 ? 22.540 -10.744 -18.437 1.00 53.81 282 TYR A CA 1
ATOM 2259 C C . TYR A 1 282 ? 21.617 -11.755 -19.153 1.00 53.81 282 TYR A C 1
ATOM 2261 O O . TYR A 1 282 ? 20.913 -12.470 -18.451 1.00 53.81 282 TYR A O 1
ATOM 2269 N N . ASP A 1 283 ? 21.598 -11.853 -20.489 1.00 58.72 283 ASP A N 1
ATOM 2270 C CA . ASP A 1 283 ? 20.849 -12.880 -21.263 1.00 58.72 283 ASP A CA 1
ATOM 2271 C C . ASP A 1 283 ? 19.332 -13.039 -20.946 1.00 58.72 283 ASP A C 1
ATOM 2273 O O . ASP A 1 283 ? 18.777 -14.136 -20.982 1.00 58.72 283 ASP A O 1
ATOM 2277 N N . HIS A 1 284 ? 18.605 -11.953 -20.631 1.00 57.25 284 HIS A N 1
ATOM 2278 C CA . HIS A 1 284 ? 17.143 -11.998 -20.414 1.00 57.25 284 HIS A CA 1
ATOM 2279 C C . HIS A 1 284 ? 16.401 -10.836 -21.062 1.00 57.25 284 HIS A C 1
ATOM 2281 O O . HIS A 1 284 ? 16.905 -9.720 -21.083 1.00 57.25 284 HIS A O 1
ATOM 2287 N N . LYS A 1 285 ? 15.210 -11.098 -21.624 1.00 59.28 285 LYS A N 1
ATOM 2288 C CA . LYS A 1 285 ? 14.310 -10.044 -22.127 1.00 59.28 285 LYS A CA 1
ATOM 2289 C C . LYS A 1 285 ? 13.622 -9.396 -20.938 1.00 59.28 285 LYS A C 1
ATOM 2291 O O . LYS A 1 285 ? 13.077 -10.125 -20.109 1.00 59.28 285 LYS A O 1
ATOM 2296 N N . ALA A 1 286 ? 13.614 -8.071 -20.879 1.00 61.19 286 ALA A N 1
ATOM 2297 C CA . ALA A 1 286 ? 12.664 -7.389 -20.014 1.00 61.19 286 ALA A CA 1
ATOM 2298 C C . ALA A 1 286 ? 11.241 -7.721 -20.469 1.00 61.19 286 ALA A C 1
ATOM 2300 O O . ALA A 1 286 ? 10.961 -7.757 -21.669 1.00 61.19 286 ALA A O 1
ATOM 2301 N N . ILE A 1 287 ? 10.350 -7.971 -19.517 1.00 65.25 287 ILE A N 1
ATOM 2302 C CA . ILE A 1 287 ? 8.918 -8.061 -19.789 1.00 65.25 287 ILE A CA 1
ATOM 2303 C C . ILE A 1 287 ? 8.257 -7.012 -18.911 1.00 65.25 287 ILE A C 1
ATOM 2305 O O . ILE A 1 287 ? 8.299 -7.104 -17.684 1.00 65.25 287 ILE A O 1
ATOM 2309 N N . VAL A 1 288 ? 7.666 -6.007 -19.551 1.00 67.19 288 VAL A N 1
ATOM 2310 C CA . VAL A 1 288 ? 6.847 -4.999 -18.881 1.00 67.19 288 VAL A CA 1
ATOM 2311 C C . VAL A 1 288 ? 5.386 -5.295 -19.231 1.00 67.19 288 VAL A C 1
ATOM 2313 O O . VAL A 1 288 ? 4.899 -4.838 -20.263 1.00 67.19 288 VAL A O 1
ATOM 2316 N N . PRO A 1 289 ? 4.669 -6.126 -18.449 1.00 70.38 289 PRO A N 1
ATOM 2317 C CA . PRO A 1 289 ? 3.292 -6.466 -18.769 1.00 70.38 289 PRO A CA 1
ATOM 2318 C C . PRO A 1 289 ? 2.395 -5.225 -18.691 1.00 70.38 289 PRO A C 1
ATOM 2320 O O . PRO A 1 289 ? 2.367 -4.512 -17.685 1.00 70.38 289 PRO A O 1
ATOM 2323 N N . VAL A 1 290 ? 1.592 -5.007 -19.734 1.00 72.31 290 VAL A N 1
ATOM 2324 C CA . VAL A 1 290 ? 0.524 -4.003 -19.713 1.00 72.31 290 VAL A CA 1
ATOM 2325 C C . VAL A 1 290 ? -0.645 -4.563 -18.907 1.00 72.31 290 VAL A C 1
ATOM 2327 O O . VAL A 1 290 ? -1.389 -5.422 -19.377 1.00 72.31 290 VAL A O 1
ATOM 2330 N N . ILE A 1 291 ? -0.799 -4.088 -17.672 1.00 78.19 291 ILE A N 1
ATOM 2331 C CA . ILE A 1 291 ? -1.886 -4.502 -16.780 1.00 78.19 291 ILE A CA 1
ATOM 2332 C C . ILE A 1 291 ? -3.081 -3.552 -16.977 1.00 78.19 291 ILE A C 1
ATOM 2334 O O . ILE A 1 291 ? -2.924 -2.340 -16.781 1.00 78.19 291 ILE A O 1
ATOM 2338 N N . PRO A 1 292 ? -4.278 -4.058 -17.339 1.00 77.88 292 PRO A N 1
ATOM 2339 C CA . PRO A 1 292 ? -5.487 -3.244 -17.373 1.00 77.88 292 PRO A CA 1
ATOM 2340 C C . PRO A 1 292 ? -5.759 -2.616 -16.008 1.00 77.88 292 PRO A C 1
ATOM 2342 O O . PRO A 1 292 ? -5.570 -3.250 -14.972 1.00 77.88 292 PRO A O 1
ATOM 2345 N N . GLU A 1 293 ? -6.218 -1.366 -16.010 1.00 82.62 293 GLU A N 1
ATOM 2346 C CA . GLU A 1 293 ? -6.605 -0.652 -14.788 1.00 82.62 293 GLU A CA 1
ATOM 2347 C C . GLU A 1 293 ? -5.477 -0.553 -13.735 1.00 82.62 293 GLU A C 1
ATOM 2349 O O . GLU A 1 293 ? -5.708 -0.571 -12.523 1.00 82.62 293 GLU A O 1
ATOM 2354 N N . ARG A 1 294 ? -4.226 -0.431 -14.200 1.00 85.31 294 ARG A N 1
ATOM 2355 C CA . ARG A 1 294 ? -3.013 -0.297 -13.372 1.00 85.31 294 ARG A CA 1
ATOM 2356 C C . ARG A 1 294 ? -3.006 0.887 -12.398 1.00 85.31 294 ARG A C 1
ATOM 2358 O O . ARG A 1 294 ? -2.172 0.919 -11.494 1.00 85.31 294 ARG A O 1
ATOM 2365 N N . GLN A 1 295 ? -3.934 1.832 -12.529 1.00 84.69 295 GLN A N 1
ATOM 2366 C CA . GLN A 1 295 ? -4.179 2.877 -11.535 1.00 84.69 295 GLN A CA 1
ATOM 2367 C C . GLN A 1 295 ? -4.826 2.346 -10.245 1.00 84.69 295 GLN A C 1
ATOM 2369 O O . GLN A 1 295 ? -4.657 2.963 -9.200 1.00 84.69 295 GLN A O 1
ATOM 2374 N N . PHE A 1 296 ? -5.519 1.202 -10.294 1.00 88.88 296 PHE A N 1
ATOM 2375 C CA . PHE A 1 296 ? -6.194 0.577 -9.146 1.00 88.88 296 PHE A CA 1
ATOM 2376 C C . PHE A 1 296 ? -5.479 -0.674 -8.626 1.00 88.88 296 PHE A C 1
ATOM 2378 O O . PHE A 1 296 ? -5.985 -1.350 -7.729 1.00 88.88 296 PHE A O 1
ATOM 2385 N N . ILE A 1 297 ? -4.314 -1.019 -9.182 1.00 90.56 297 ILE A N 1
ATOM 2386 C CA . ILE A 1 297 ? -3.625 -2.269 -8.841 1.00 90.56 297 ILE A CA 1
ATOM 2387 C C . ILE A 1 297 ? -3.238 -2.333 -7.364 1.00 90.56 297 ILE A C 1
ATOM 2389 O O . ILE A 1 297 ? -3.357 -3.397 -6.771 1.00 90.56 297 ILE A O 1
ATOM 2393 N N . VAL A 1 298 ? -2.842 -1.214 -6.750 1.00 92.06 298 VAL A N 1
ATOM 2394 C CA . VAL A 1 298 ? -2.495 -1.152 -5.322 1.00 92.06 298 VAL A CA 1
ATOM 2395 C C . VAL A 1 298 ? -3.708 -1.540 -4.478 1.00 92.06 298 VAL A C 1
ATOM 2397 O O . VAL A 1 298 ? -3.650 -2.523 -3.741 1.00 92.06 298 VAL A O 1
ATOM 2400 N N . TRP A 1 299 ? -4.835 -0.849 -4.663 1.00 92.00 299 TRP A N 1
ATOM 2401 C CA . TRP A 1 299 ? -6.086 -1.166 -3.976 1.00 92.00 299 TRP A CA 1
ATOM 2402 C C . TRP A 1 299 ? -6.541 -2.620 -4.192 1.00 92.00 299 TRP A C 1
ATOM 2404 O O . TRP A 1 299 ? -6.839 -3.328 -3.229 1.00 92.00 299 TRP A O 1
ATOM 2414 N N . ARG A 1 300 ? -6.517 -3.116 -5.439 1.00 90.88 300 ARG A N 1
ATOM 2415 C CA . ARG A 1 300 ? -6.883 -4.512 -5.758 1.00 90.88 300 ARG A CA 1
ATOM 2416 C C . ARG A 1 300 ? -5.953 -5.528 -5.108 1.00 90.88 300 ARG A C 1
ATOM 2418 O O . ARG A 1 300 ? -6.391 -6.609 -4.726 1.00 90.88 300 ARG A O 1
ATOM 2425 N N . SER A 1 301 ? -4.680 -5.181 -4.967 1.00 91.75 301 SER A N 1
ATOM 2426 C CA . SER A 1 301 ? -3.705 -6.017 -4.274 1.00 91.75 301 SER A CA 1
ATOM 2427 C C . SER A 1 301 ? -4.022 -6.097 -2.778 1.00 91.75 301 SER A C 1
ATOM 2429 O O . SER A 1 301 ? -3.966 -7.179 -2.198 1.00 91.75 301 SER A O 1
ATOM 2431 N N . GLY A 1 302 ? -4.444 -4.980 -2.173 1.00 91.69 302 GLY A N 1
ATOM 2432 C CA . GLY A 1 302 ? -4.946 -4.949 -0.797 1.00 91.69 302 GLY A CA 1
ATOM 2433 C C . GLY A 1 302 ? -6.197 -5.805 -0.602 1.00 91.69 302 GLY A C 1
ATOM 2434 O O . GLY A 1 302 ? -6.295 -6.531 0.379 1.00 91.69 302 GLY A O 1
ATOM 2435 N N . LYS A 1 303 ? -7.123 -5.806 -1.564 1.00 87.12 303 LYS A N 1
ATOM 2436 C CA . LYS A 1 303 ? -8.237 -6.762 -1.569 1.00 87.12 303 LYS A CA 1
ATOM 2437 C C . LYS A 1 303 ? -7.736 -8.211 -1.602 1.00 87.12 303 LYS A C 1
ATOM 2439 O O . LYS A 1 303 ? -8.143 -9.020 -0.774 1.00 87.12 303 LYS A O 1
ATOM 2444 N N . LYS A 1 304 ? -6.819 -8.525 -2.521 1.00 87.38 304 LYS A N 1
ATOM 2445 C CA . LYS A 1 304 ? -6.306 -9.887 -2.708 1.00 87.38 304 LYS A CA 1
ATOM 2446 C C . LYS A 1 304 ? -5.655 -10.461 -1.446 1.00 87.38 304 LYS A C 1
ATOM 2448 O O . LYS A 1 304 ? -5.914 -11.612 -1.126 1.00 87.38 304 LYS A O 1
ATOM 2453 N N . ILE A 1 305 ? -4.845 -9.691 -0.714 1.00 86.81 305 ILE A N 1
ATOM 2454 C CA . ILE A 1 305 ? -4.197 -10.216 0.504 1.00 86.81 305 ILE A CA 1
ATOM 2455 C C . ILE A 1 305 ? -5.204 -10.552 1.614 1.00 86.81 305 ILE A C 1
ATOM 2457 O O . ILE A 1 305 ? -4.948 -11.436 2.434 1.00 86.81 305 ILE A O 1
ATOM 2461 N N . ILE A 1 306 ? -6.341 -9.847 1.642 1.00 87.38 306 ILE A N 1
ATOM 2462 C CA . ILE A 1 306 ? -7.441 -10.129 2.565 1.00 87.38 306 ILE A CA 1
ATOM 2463 C C . ILE A 1 306 ? -8.184 -11.389 2.122 1.00 87.38 306 ILE A C 1
ATOM 2465 O O . ILE A 1 306 ? -8.380 -12.275 2.950 1.00 87.38 306 ILE A O 1
ATOM 2469 N N . ASP A 1 307 ? -8.531 -11.499 0.835 1.00 82.81 307 ASP A N 1
ATOM 2470 C CA . ASP A 1 307 ? -9.198 -12.684 0.269 1.00 82.81 307 ASP A CA 1
ATOM 2471 C C . ASP A 1 307 ? -8.364 -13.965 0.471 1.00 82.81 307 ASP A C 1
ATOM 2473 O O . ASP A 1 307 ? -8.903 -15.029 0.779 1.00 82.81 307 ASP A O 1
ATOM 2477 N N . ASP A 1 308 ? -7.040 -13.854 0.332 1.00 82.81 308 ASP A N 1
ATOM 2478 C CA . ASP A 1 308 ? -6.095 -14.956 0.528 1.00 82.81 308 ASP A CA 1
ATOM 2479 C C . ASP A 1 308 ? -5.847 -15.256 2.026 1.00 82.81 308 ASP A C 1
ATOM 2481 O O . ASP A 1 308 ? -5.155 -16.215 2.356 1.00 82.81 308 ASP A O 1
ATOM 2485 N N . GLY A 1 309 ? -6.384 -14.457 2.959 1.00 78.25 309 GLY A N 1
ATOM 2486 C CA . GLY A 1 309 ? -6.301 -14.700 4.406 1.00 78.25 309 GLY A CA 1
ATOM 2487 C C . GLY A 1 309 ? -4.901 -14.557 5.022 1.00 78.25 309 GLY A C 1
ATOM 2488 O O . GLY A 1 309 ? -4.690 -14.948 6.176 1.00 78.25 309 GLY A O 1
ATOM 2489 N N . ILE A 1 310 ? -3.934 -13.988 4.292 1.00 76.75 310 ILE A N 1
ATOM 2490 C CA . ILE A 1 310 ? -2.521 -13.961 4.704 1.00 76.75 310 ILE A CA 1
ATOM 2491 C C . ILE A 1 310 ? -2.326 -13.203 6.013 1.00 76.75 310 ILE A C 1
ATOM 2493 O O . ILE A 1 310 ? -1.703 -13.731 6.933 1.00 76.75 310 ILE A O 1
ATOM 2497 N N . LEU A 1 311 ? -2.898 -12.000 6.132 1.00 73.06 311 LEU A N 1
ATOM 2498 C CA . LEU A 1 311 ? -2.671 -11.138 7.299 1.00 73.06 311 LEU A CA 1
ATOM 2499 C C . LEU A 1 311 ? -3.074 -11.806 8.619 1.00 73.06 311 LEU A C 1
ATOM 2501 O O . LEU A 1 311 ? -2.408 -11.623 9.638 1.00 73.06 311 LEU A O 1
ATOM 2505 N N . LEU A 1 312 ? -4.151 -12.594 8.591 1.00 68.38 312 LEU A N 1
ATOM 2506 C CA . LEU A 1 312 ? -4.667 -13.291 9.766 1.00 68.38 312 LEU A CA 1
ATOM 2507 C C . LEU A 1 312 ? -3.889 -14.573 10.059 1.00 68.38 312 LEU A C 1
ATOM 2509 O O . LEU A 1 312 ? -3.632 -14.866 11.229 1.00 68.38 312 LEU A O 1
ATOM 2513 N N . SER A 1 313 ? -3.499 -15.310 9.014 1.00 65.12 313 SER A N 1
ATOM 2514 C CA . SER A 1 313 ? -2.758 -16.570 9.146 1.00 65.12 313 SER A CA 1
ATOM 2515 C C . SER A 1 313 ? -1.319 -16.382 9.636 1.00 65.12 313 SER A C 1
ATOM 2517 O O . SER A 1 313 ? -0.788 -17.260 10.311 1.00 65.12 313 SER A O 1
ATOM 2519 N N . TRP A 1 314 ? -0.689 -15.246 9.327 1.00 62.81 314 TRP A N 1
ATOM 2520 C CA . TRP A 1 314 ? 0.706 -14.968 9.692 1.00 62.81 314 TRP A CA 1
ATOM 2521 C C . TRP A 1 314 ? 0.840 -14.101 10.953 1.00 62.81 314 TRP A C 1
ATOM 2523 O O . TRP A 1 314 ? 1.946 -13.693 11.294 1.00 62.81 314 TRP A O 1
ATOM 2533 N N . ASP A 1 315 ? -0.277 -13.816 11.634 1.00 74.88 315 ASP A N 1
ATOM 2534 C CA . ASP A 1 315 ? -0.341 -12.954 12.824 1.00 74.88 315 ASP A CA 1
ATOM 2535 C C . ASP A 1 315 ? 0.335 -11.585 12.613 1.00 74.88 315 ASP A C 1
ATOM 2537 O O . ASP A 1 315 ? 1.005 -11.042 13.487 1.00 74.88 315 ASP A O 1
ATOM 2541 N N . LEU A 1 316 ? 0.170 -11.031 11.406 1.00 79.75 316 LEU A N 1
ATOM 2542 C CA . LEU A 1 316 ? 0.809 -9.782 10.988 1.00 79.75 316 LEU A CA 1
ATOM 2543 C C . LEU A 1 316 ? -0.006 -8.542 11.352 1.00 79.75 316 LEU A C 1
ATOM 2545 O O . LEU A 1 316 ? 0.503 -7.433 11.250 1.00 79.75 316 LEU A O 1
ATOM 2549 N N . ALA A 1 317 ? -1.262 -8.698 11.764 1.00 86.75 317 ALA A N 1
ATOM 2550 C CA . ALA A 1 317 ? -2.124 -7.573 12.094 1.00 86.75 317 ALA A CA 1
ATOM 2551 C C . ALA A 1 317 ? -1.822 -7.014 13.495 1.00 86.75 317 ALA A C 1
ATOM 2553 O O . ALA A 1 317 ? -1.785 -7.749 14.482 1.00 86.75 317 ALA A O 1
ATOM 2554 N N . PHE A 1 318 ? -1.676 -5.692 13.590 1.00 90.75 318 PHE A N 1
ATOM 2555 C CA . PHE A 1 318 ? -1.503 -4.978 14.849 1.00 90.75 318 PHE A CA 1
ATOM 2556 C C . PHE A 1 318 ? -2.839 -4.923 15.597 1.00 90.75 318 PHE A C 1
ATOM 2558 O O . PHE A 1 318 ? -3.768 -4.228 15.183 1.00 90.75 318 PHE A O 1
ATOM 2565 N N . GLN A 1 319 ? -2.942 -5.702 16.674 1.00 91.62 319 GLN A N 1
ATOM 2566 C CA . GLN A 1 319 ? -4.184 -5.944 17.415 1.00 91.62 319 GLN A CA 1
ATOM 2567 C C . GLN A 1 319 ? -4.517 -4.835 18.422 1.00 91.62 319 GLN A C 1
ATOM 2569 O O . GLN A 1 319 ? -3.624 -4.214 19.005 1.00 91.62 319 GLN A O 1
ATOM 2574 N N . GLN A 1 320 ? -5.809 -4.658 18.717 1.00 93.50 320 GLN A N 1
ATOM 2575 C CA . GLN A 1 320 ? -6.282 -3.703 19.728 1.00 93.50 320 GLN A CA 1
ATOM 2576 C C . GLN A 1 320 ? -5.737 -3.997 21.130 1.00 93.50 320 GLN A C 1
ATOM 2578 O O . GLN A 1 320 ? -5.408 -3.068 21.866 1.00 93.50 320 GLN A O 1
ATOM 2583 N N . SER A 1 321 ? -5.592 -5.273 21.494 1.00 91.25 321 SER A N 1
ATOM 2584 C CA . SER A 1 321 ? -4.985 -5.681 22.767 1.00 91.25 321 SER A CA 1
ATOM 2585 C C . SER A 1 321 ? -3.527 -5.226 22.873 1.00 91.25 321 SER A C 1
ATOM 2587 O O . SER A 1 321 ? -3.122 -4.666 23.890 1.00 91.25 321 SER A O 1
ATOM 2589 N N . LEU A 1 322 ? -2.756 -5.390 21.796 1.00 90.38 322 LEU A N 1
ATOM 2590 C CA . LEU A 1 322 ? -1.360 -4.969 21.739 1.00 90.38 322 LEU A CA 1
ATOM 2591 C C . LEU A 1 322 ? -1.225 -3.443 21.797 1.00 90.38 322 LEU A C 1
ATOM 2593 O O . LEU A 1 322 ? -0.337 -2.927 22.477 1.00 90.38 322 LEU A O 1
ATOM 2597 N N . PHE A 1 323 ? -2.124 -2.717 21.130 1.00 95.56 323 PHE A N 1
ATOM 2598 C CA . PHE A 1 323 ? -2.200 -1.261 21.231 1.00 95.56 323 PHE A CA 1
ATOM 2599 C C . PHE A 1 323 ? -2.509 -0.798 22.663 1.00 95.56 323 PHE A C 1
ATOM 2601 O O . PHE A 1 323 ? -1.884 0.143 23.143 1.00 95.56 323 PHE A O 1
ATOM 2608 N N . GLN A 1 324 ? -3.430 -1.460 23.370 1.00 95.94 324 GLN A N 1
ATOM 2609 C CA . GLN A 1 324 ? -3.733 -1.142 24.772 1.00 95.94 324 GLN A CA 1
ATOM 2610 C C . GLN A 1 324 ? -2.546 -1.411 25.707 1.00 95.94 324 GLN A C 1
ATOM 2612 O O . GLN A 1 324 ? -2.332 -0.651 26.647 1.00 95.94 324 GLN A O 1
ATOM 2617 N N . GLU A 1 325 ? -1.775 -2.469 25.446 1.00 95.94 325 GLU A N 1
ATOM 2618 C CA . GLU A 1 325 ? -0.602 -2.835 26.247 1.00 95.94 325 GLU A CA 1
ATOM 2619 C C . GLU A 1 325 ? 0.591 -1.900 26.000 1.00 95.94 325 GLU A C 1
ATOM 2621 O O . GLU A 1 325 ? 1.248 -1.464 26.946 1.00 95.94 325 GLU A O 1
ATOM 2626 N N . LYS A 1 326 ? 0.897 -1.609 24.729 1.00 95.81 326 LYS A N 1
ATOM 2627 C CA . LYS A 1 326 ? 2.167 -0.978 24.326 1.00 95.81 326 LYS A CA 1
ATOM 2628 C C . LYS A 1 326 ? 2.030 0.422 23.733 1.00 95.81 326 LYS A C 1
ATOM 2630 O O . LYS A 1 326 ? 3.038 1.102 23.547 1.00 95.81 326 LYS A O 1
ATOM 2635 N N . GLY A 1 327 ? 0.811 0.862 23.446 1.00 96.19 327 GLY A N 1
ATOM 2636 C CA . GLY A 1 327 ? 0.526 2.152 22.831 1.00 96.19 327 GLY A CA 1
ATOM 2637 C C . GLY A 1 327 ? 0.804 2.207 21.327 1.00 96.19 327 GLY A C 1
ATOM 2638 O O . GLY A 1 327 ? 1.200 1.232 20.684 1.00 96.19 327 GLY A O 1
ATOM 2639 N N . ALA A 1 328 ? 0.590 3.396 20.762 1.00 95.25 328 ALA A N 1
ATOM 2640 C CA . ALA A 1 328 ? 0.666 3.647 19.325 1.00 95.25 328 ALA A CA 1
ATOM 2641 C C . ALA A 1 328 ? 2.068 3.441 18.735 1.00 95.25 328 ALA A C 1
ATOM 2643 O O . ALA A 1 328 ? 2.186 3.014 17.593 1.00 95.25 328 ALA A O 1
ATOM 2644 N N . ASP A 1 329 ? 3.134 3.711 19.493 1.00 94.31 329 ASP A N 1
ATOM 2645 C CA . ASP A 1 329 ? 4.512 3.633 18.990 1.00 94.31 329 ASP A CA 1
ATOM 2646 C C . ASP A 1 329 ? 4.955 2.215 18.608 1.00 94.31 329 ASP A C 1
ATOM 2648 O O . ASP A 1 329 ? 5.869 2.060 17.791 1.00 94.31 329 ASP A O 1
ATOM 2652 N N . GLU A 1 330 ? 4.300 1.175 19.134 1.00 92.94 330 GLU A N 1
ATOM 2653 C CA . GLU A 1 330 ? 4.632 -0.210 18.792 1.00 92.94 330 GLU A CA 1
ATOM 2654 C C . GLU A 1 330 ? 4.447 -0.483 17.290 1.00 92.94 330 GLU A C 1
ATOM 2656 O O . GLU A 1 330 ? 5.238 -1.234 16.718 1.00 92.94 330 GLU A O 1
ATOM 2661 N N . ILE A 1 331 ? 3.509 0.195 16.610 1.00 89.81 331 ILE A N 1
ATOM 2662 C CA . ILE A 1 331 ? 3.264 0.039 15.162 1.00 89.81 331 ILE A CA 1
ATOM 2663 C C . ILE A 1 331 ? 4.515 0.301 14.311 1.00 89.81 331 ILE A C 1
ATOM 2665 O O . ILE A 1 331 ? 4.650 -0.235 13.212 1.00 89.81 331 ILE A O 1
ATOM 2669 N N . ARG A 1 332 ? 5.486 1.078 14.814 1.00 87.75 332 ARG A N 1
ATOM 2670 C CA . ARG A 1 332 ? 6.746 1.346 14.102 1.00 87.75 332 ARG A CA 1
ATOM 2671 C C . ARG A 1 332 ? 7.586 0.086 13.887 1.00 87.75 332 ARG A C 1
ATOM 2673 O O . ARG A 1 332 ? 8.481 0.108 13.050 1.00 87.75 332 ARG A O 1
ATOM 2680 N N . ARG A 1 333 ? 7.327 -0.985 14.644 1.00 82.19 333 ARG A N 1
ATOM 2681 C CA . ARG A 1 333 ? 7.974 -2.300 14.499 1.00 82.19 333 ARG A CA 1
ATOM 2682 C C . ARG A 1 333 ? 7.226 -3.231 13.545 1.00 82.19 333 ARG A C 1
ATOM 2684 O O . ARG A 1 333 ? 7.794 -4.225 13.111 1.00 82.19 333 ARG A O 1
ATOM 2691 N N . TRP A 1 334 ? 5.978 -2.904 13.220 1.00 73.19 334 TRP A N 1
ATOM 2692 C CA . TRP A 1 334 ? 5.079 -3.701 12.387 1.00 73.19 334 TRP A CA 1
ATOM 2693 C C . TRP A 1 334 ? 5.135 -3.192 10.945 1.00 73.19 334 TRP A C 1
ATOM 2695 O O . TRP A 1 334 ? 4.154 -2.699 10.394 1.00 73.19 334 TRP A O 1
ATOM 2705 N N . VAL A 1 335 ? 6.342 -3.228 10.372 1.00 60.03 335 VAL A N 1
ATOM 2706 C CA . VAL A 1 335 ? 6.622 -2.749 9.016 1.00 60.03 335 VAL A CA 1
ATOM 2707 C C . VAL A 1 335 ? 6.850 -3.927 8.094 1.00 60.03 335 VAL A C 1
ATOM 2709 O O . VAL A 1 335 ? 7.823 -4.652 8.292 1.00 60.03 335 VAL A O 1
ATOM 2712 N N . PHE A 1 336 ? 6.019 -4.031 7.060 1.00 53.94 336 PHE A N 1
ATOM 2713 C CA . PHE A 1 336 ? 6.413 -4.646 5.801 1.00 53.94 336 PHE A CA 1
ATOM 2714 C C . PHE A 1 336 ? 6.062 -3.680 4.676 1.00 53.94 336 PHE A C 1
ATOM 2716 O O . PHE A 1 336 ? 4.868 -3.502 4.333 1.00 53.94 336 PHE A O 1
#

Sequence (336 aa):
MKYVKYLIAVAIIATLSFAGFSSFSTPGKNDPEKAKNKRAIYEKNRIKNPLQIKSMQGEKFVRDNGEATYTGDVIVIEIGRGEAPGGPLCRVGFAGSNTPIEIPVRVREDYNYHKNDFVSLMNQTYSALNVTNPANHPVLILEPDSYNTWRRVTYAEEIMGVRKAPWMYVMWHALIVTYAHNKDDLGSAIVYRAENGYTSLTPIVGGWPYDIPYGRYFAYDEPELVRKADSIFWTSVRCPYYDRKNLLANIIVCGNNVTSNKMPAGFEKTMEDRIDYQRLEYDHKAIVPVIPERQFIVWRSGKK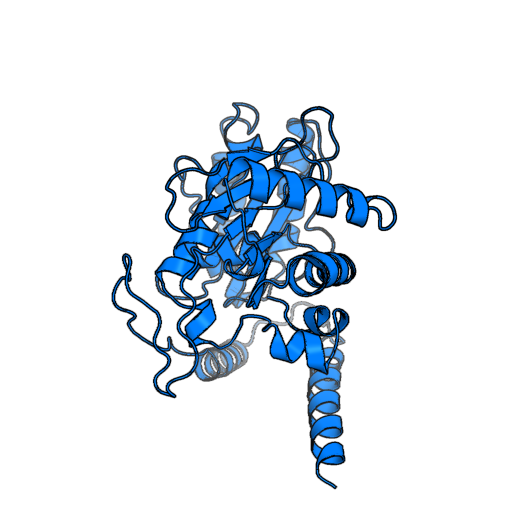IIDDGILLSWDLAFQQSLFQEKGADEIRRWVF

Nearest PDB structures (foldseek):
  7w52-assembly4_G  TM=7.605E-01  e=1.976E-15  Gallus gallus
  7w52-assembly2_C  TM=7.721E-01  e=5.164E-15  Gallus gallus
  2p9p-assembly1_A  TM=7.446E-01  e=2.361E-12  Bos taurus
  4xf2-assembly2_T  TM=7.228E-01  e=6.677E-10  Bos taurus
  8etw-assembly1_R  TM=7.204E-01  e=1.192E-08  Saccharomyces cerevisiae S288C

Secondary structure (DSSP, 8-state):
--HHHHHHHHHHHHHHHHHTSS---------HHHHHHHHHHHHHHS------PPP-SS-----TT------SPPEEEE-----STTPPPEEEEETT-SSPEEE-----SSHHHHHHHHHHHHHHHHHHTT-S-GGG--EEEEE-S---THHHHHHHIIIIIIS--SEEEEEEHHHHHHHHHSTTS---EEEEEEETTEEEEEEEETTEE---TTSEE---SHHHHHHHHHHHHHHHTTS-HHHHHHHHH-EEEESGGGTSTTS-TTHHHHHHHHHHHHGGGT---------TTTTSHHHHHHHHHHHTTHHHHTT-SEEHHHHHHH-GGGGGG---

Radius of gyration: 21.14 Å; Cα contacts (8 Å, |Δi|>4): 535; chains: 1; bounding box: 60×45×59 Å

Mean predicted aligned error: 12.89 Å

Solvent-accessible surface area (backbone atoms only — not comparable to full-atom values): 18771 Å² total; per-residue (Å²): 127,78,69,63,61,54,55,52,54,55,47,53,55,54,50,58,64,58,68,70,70,80,72,86,68,75,95,64,83,83,56,68,65,65,53,50,52,53,49,53,54,49,63,71,68,49,83,73,82,84,72,94,68,76,86,58,79,97,68,77,57,70,48,98,83,75,53,81,59,70,86,39,67,41,36,36,36,32,52,28,58,42,78,48,92,90,33,36,46,20,33,34,36,46,45,89,52,95,65,67,48,76,38,93,43,64,51,47,89,50,76,86,50,24,54,61,31,45,54,51,40,52,55,50,47,34,61,75,68,69,53,88,59,51,44,52,29,28,39,40,37,35,33,66,80,66,90,64,46,69,58,47,26,50,47,34,41,46,42,42,63,72,40,40,14,53,28,36,38,56,34,27,37,50,58,40,34,38,43,60,69,32,84,86,44,52,45,36,22,27,28,38,34,31,35,43,46,32,36,39,45,42,32,27,54,71,63,38,76,54,89,52,103,62,27,69,46,74,51,92,49,59,72,59,39,55,60,49,48,51,61,31,49,60,57,46,53,66,52,63,77,83,51,35,61,47,22,50,47,31,34,44,63,29,25,57,42,60,74,43,90,62,45,54,91,53,50,67,54,50,52,36,54,51,47,52,68,54,27,86,79,68,81,58,72,54,42,70,68,88,58,84,68,25,58,47,41,49,57,53,16,56,26,47,44,57,44,61,41,47,50,74,75,68,70,62,50,52,38,41,69,56,37,72,75,63,36,38,68,53,50,60,74,58,73,91

Foldseek 3Di:
DVVVVVVVVVVVVVVVVVVVPPDPDDDDPDDVVVVVVVVVVCVVPQPADDDDFDFDDDDWDQDPVRDDTQPAFAKEWEQFAADDDVFFFIWIDGLPDPGTDGHPQHQDPDPVRNLVSVLVVVVVRCVVHVPPQLQSYEYEYEYAPDLPLVSQLSVCCVNCVVRVHQWYAYAYLVLLLCCVVVVRFSFWEWEFEDTHQKTFTWTRHRSRTDDQVLGMGGDNALVVCLVSVVVNVVSNLPPDPVRSQRHQQHYEYAADCVPPPSNPPCSVVVSQVVVVVVCVPPVDGRDYDDDPPRNCSSVNSVSVCVSSVPCVVVVLIGGSVNCVVPNSSVCSVSYD

pLDDT: mean 70.71, std 20.44, range [29.33, 97.94]